Protein AF-A0AAD9N795-F1 (afdb_monomer_lite)

Organism: NCBI:txid53620

Foldseek 3Di:
DDDDDPPPPPQQDCPDPDPVSVVVVVVVVVVVVVVVVVCVVVPPPPPPPPPPVPPQALLRVLVVVLVVVLVVLLVVLVVVLVVLVVVVVVVVVVVVVVVVVVVVVLVVVVVVLVVVLVVLVVVLVVVVVVLVVDPDPVVNVVSVVVSVVSVVVNVVVVVVNVVVVVVVVVVVVVVVVVVVVVVVVSVVVSVVSVVVSVVVSVVSVVVSVVSSVVSVVVSVVVVVVVVVVVVVVVVVVVVVVVVVVVVVVVVVVVVVVVVVVVVVVVVVVVVVVVVVVVVVVVVVVVVVVVVVVVVVVVVVVVVVVVVVVVVVVVVVVVVVVVVVVVVVVVVVVVVPPPPD

Secondary structure (DSSP, 8-state):
----------PPPTT-SSHHHHHHHHHHHHHHHHHHHHHHHTT--------------HHHHHHHHHHHHHHHHHHHHHHHHHHHHHHHHHHHHHHHHHHHHHHHHHHHHHHHHHHHHHHHHHHHHHHHHHHTT--SHHHHHHHHHHHHHHHHHHHHHHHHHHHHHHHHHHHHHHHHHHHHHHHHHHHHHHHHHHHHHHHHHHHHHHHHHHHHHHHHHHHHHHHHHHHHHHHHHHHHHHHHHHHHHHHHHHHHHHHHHHHHHHHHHHHHHHHHHHHHHHHHHHHHHHHHHHHHHHHHHHHHHHHHHHHHHHHHHHHHHHHHHHHHHHHHHHHHHTTSSS--

InterPro domains:
  IPR039505 Dynein regulatory complex protein 1/2, N-terminal [PF14772] (86-187)
  IPR039750 Dynein regulatory complex protein [PTHR21625] (16-330)

Structure (mmCIF, N/CA/C/O backbone):
data_AF-A0AAD9N795-F1
#
_entry.id   AF-A0AAD9N795-F1
#
loop_
_atom_site.group_PDB
_atom_site.id
_atom_site.type_symbol
_atom_site.label_atom_id
_atom_site.label_alt_id
_atom_site.label_comp_id
_atom_site.label_asym_id
_atom_site.label_entity_id
_atom_site.label_seq_id
_atom_site.pdbx_PDB_ins_code
_atom_site.Cartn_x
_atom_site.Cartn_y
_atom_site.Cartn_z
_atom_site.occupancy
_atom_site.B_iso_or_equiv
_atom_site.auth_seq_id
_atom_site.auth_comp_id
_atom_site.auth_asym_id
_atom_site.auth_atom_id
_atom_site.pdbx_PDB_model_num
ATOM 1 N N . MET A 1 1 ? 44.986 -12.400 22.884 1.00 44.41 1 MET A N 1
ATOM 2 C CA . MET A 1 1 ? 45.608 -13.364 21.953 1.00 44.41 1 MET A CA 1
ATOM 3 C C . MET A 1 1 ? 44.651 -13.601 20.794 1.00 44.41 1 MET A C 1
ATOM 5 O O . MET A 1 1 ? 43.759 -14.421 20.928 1.00 44.41 1 MET A O 1
ATOM 9 N N . SER A 1 2 ? 44.751 -12.804 19.733 1.00 35.88 2 SER A N 1
ATOM 10 C CA . SER A 1 2 ? 44.903 -13.278 18.349 1.00 35.88 2 SER A CA 1
ATOM 11 C C . SER A 1 2 ? 44.918 -12.041 17.455 1.00 35.88 2 SER A C 1
ATOM 13 O O . SER A 1 2 ? 43.891 -11.424 17.195 1.00 35.88 2 SER A O 1
ATOM 15 N N . SER A 1 3 ? 46.134 -11.635 17.113 1.00 40.12 3 SER A N 1
ATOM 16 C CA . SER A 1 3 ? 46.463 -10.668 16.076 1.00 40.12 3 SER A CA 1
ATOM 17 C C . SER A 1 3 ? 46.750 -11.485 14.823 1.00 40.12 3 SER A C 1
ATOM 19 O O . SER A 1 3 ? 47.738 -12.215 14.792 1.00 40.12 3 SER A O 1
ATOM 21 N N . SER A 1 4 ? 45.883 -11.377 13.829 1.00 38.41 4 SER A N 1
ATOM 22 C CA . SER A 1 4 ? 46.069 -11.855 12.456 1.00 38.41 4 SER A CA 1
ATOM 23 C C . SER A 1 4 ? 45.108 -11.005 11.625 1.00 38.41 4 SER A C 1
ATOM 25 O O . SER A 1 4 ? 43.906 -11.106 11.833 1.00 38.41 4 SER A O 1
ATOM 27 N N . GLY A 1 5 ? 45.529 -10.039 10.820 1.00 43.81 5 GLY A N 1
ATOM 28 C CA . GLY A 1 5 ? 46.621 -10.096 9.862 1.00 43.81 5 GLY A CA 1
ATOM 29 C C . GLY A 1 5 ? 45.975 -9.838 8.505 1.00 43.81 5 GLY A C 1
ATOM 30 O O . GLY A 1 5 ? 45.706 -10.781 7.776 1.00 43.81 5 GLY A O 1
ATOM 31 N N . GLU A 1 6 ? 45.645 -8.579 8.229 1.00 36.84 6 GLU A N 1
ATOM 32 C CA . GLU A 1 6 ? 45.333 -8.103 6.881 1.00 36.84 6 GLU A CA 1
ATOM 33 C C . GLU A 1 6 ? 46.448 -7.119 6.534 1.00 36.84 6 GLU A C 1
ATOM 35 O O . GLU A 1 6 ? 46.344 -5.913 6.743 1.00 36.84 6 GLU A O 1
ATOM 40 N N . GLU A 1 7 ? 47.585 -7.672 6.112 1.00 39.59 7 GLU A N 1
ATOM 41 C CA . GLU A 1 7 ? 48.522 -6.915 5.294 1.00 39.59 7 GLU A CA 1
ATOM 42 C C . GLU A 1 7 ? 47.782 -6.637 3.985 1.00 39.59 7 GLU A C 1
ATOM 44 O O . GLU A 1 7 ? 47.587 -7.534 3.164 1.00 39.59 7 GLU A O 1
ATOM 49 N N . GLU A 1 8 ? 47.281 -5.410 3.830 1.00 40.62 8 GLU A N 1
ATOM 50 C CA . GLU A 1 8 ? 46.916 -4.883 2.520 1.00 40.62 8 GLU A CA 1
ATOM 51 C C . GLU A 1 8 ? 48.115 -5.126 1.598 1.00 40.62 8 GLU A C 1
ATOM 53 O O . GLU A 1 8 ? 49.199 -4.601 1.856 1.00 40.62 8 GLU A O 1
ATOM 58 N N . GLU A 1 9 ? 47.942 -5.959 0.566 1.00 43.44 9 GLU A N 1
ATOM 59 C CA . GLU A 1 9 ? 48.947 -6.190 -0.472 1.00 43.44 9 GLU A CA 1
ATOM 60 C C . GLU A 1 9 ? 49.362 -4.835 -1.059 1.00 43.44 9 GLU A C 1
ATOM 62 O O . GLU A 1 9 ? 48.698 -4.262 -1.931 1.00 43.44 9 GLU A O 1
ATOM 67 N N . ALA A 1 10 ? 50.468 -4.296 -0.548 1.00 55.44 10 ALA A N 1
ATOM 68 C CA . ALA A 1 10 ? 51.110 -3.120 -1.088 1.00 55.44 10 ALA A CA 1
ATOM 69 C C . ALA A 1 10 ? 51.561 -3.481 -2.504 1.00 55.44 10 ALA A C 1
ATOM 71 O O . ALA A 1 10 ? 52.465 -4.290 -2.703 1.00 55.44 10 ALA A O 1
ATOM 72 N N . GLY A 1 11 ? 50.863 -2.937 -3.502 1.00 61.91 11 GLY A N 1
ATOM 73 C CA . GLY A 1 11 ? 51.177 -3.186 -4.903 1.00 61.91 11 GLY A CA 1
ATOM 74 C C . GLY A 1 11 ? 52.639 -2.844 -5.235 1.00 61.91 11 GLY A C 1
ATOM 75 O O . GLY A 1 11 ? 53.265 -2.055 -4.529 1.00 61.91 11 GLY A O 1
ATOM 76 N N . PRO A 1 12 ? 53.181 -3.397 -6.334 1.00 65.19 12 PRO A N 1
ATOM 77 C CA . PRO A 1 12 ? 54.605 -3.320 -6.649 1.00 65.19 12 PRO A CA 1
ATOM 78 C C . PRO A 1 12 ? 55.108 -1.872 -6.688 1.00 65.19 12 PRO A C 1
ATOM 80 O O . PRO A 1 12 ? 54.555 -1.028 -7.407 1.00 65.19 12 PRO A O 1
ATOM 83 N N . ASP A 1 13 ? 56.168 -1.609 -5.922 1.00 67.19 13 ASP A N 1
ATOM 84 C CA . ASP A 1 13 ? 56.748 -0.282 -5.720 1.00 67.19 13 ASP A CA 1
ATOM 85 C C . ASP A 1 13 ? 57.920 -0.021 -6.685 1.00 67.19 13 ASP A C 1
ATOM 87 O O . ASP A 1 13 ? 58.748 -0.885 -6.981 1.00 67.19 13 ASP A O 1
ATOM 91 N N . VAL A 1 14 ? 57.996 1.205 -7.201 1.00 65.69 14 VAL A N 1
ATOM 92 C CA . VAL A 1 14 ? 59.072 1.664 -8.090 1.00 65.69 14 VAL A CA 1
ATOM 93 C C . VAL A 1 14 ? 60.409 1.829 -7.372 1.00 65.69 14 VAL A C 1
ATOM 95 O O . VAL A 1 14 ? 61.443 1.773 -8.047 1.00 65.69 14 VAL A O 1
ATOM 98 N N . ASP A 1 15 ? 60.379 1.976 -6.047 1.00 71.19 15 ASP A N 1
ATOM 99 C CA . ASP A 1 15 ? 61.556 2.143 -5.192 1.00 71.19 15 ASP A CA 1
ATOM 100 C C . ASP A 1 15 ? 61.930 0.854 -4.430 1.00 71.19 15 ASP A C 1
ATOM 102 O O . ASP A 1 15 ? 62.819 0.866 -3.579 1.00 71.19 15 ASP A O 1
ATOM 106 N N . SER A 1 16 ? 61.313 -0.286 -4.782 1.00 75.69 16 SER A N 1
ATOM 107 C CA . SER A 1 16 ? 61.670 -1.596 -4.225 1.00 75.69 16 SER A CA 1
ATOM 108 C C . SER A 1 16 ? 63.119 -1.985 -4.553 1.00 75.69 16 SER A C 1
ATOM 110 O O . SER A 1 16 ? 63.668 -1.670 -5.619 1.00 75.69 16 SER A O 1
ATOM 112 N N . ASN A 1 17 ? 63.759 -2.707 -3.631 1.00 73.00 17 ASN A N 1
ATOM 113 C CA . ASN A 1 17 ? 65.104 -3.248 -3.827 1.00 73.00 17 ASN A CA 1
ATOM 114 C C . ASN A 1 17 ? 65.119 -4.425 -4.818 1.00 73.00 17 ASN A C 1
ATOM 116 O O . ASN A 1 17 ? 66.177 -4.709 -5.387 1.00 73.00 17 ASN A O 1
ATOM 120 N N . ASP A 1 18 ? 63.965 -5.051 -5.073 1.00 77.69 18 ASP A N 1
ATOM 121 C CA . ASP A 1 18 ? 63.807 -6.147 -6.027 1.00 77.69 18 ASP A CA 1
ATOM 122 C C . ASP A 1 18 ? 63.678 -5.632 -7.482 1.00 77.69 18 ASP A C 1
ATOM 124 O O . ASP A 1 18 ? 62.784 -4.836 -7.804 1.00 77.69 18 ASP A O 1
ATOM 128 N N . PRO A 1 19 ? 64.567 -6.051 -8.406 1.00 74.00 19 PRO A N 1
ATOM 129 C CA . PRO A 1 19 ? 64.453 -5.730 -9.823 1.00 74.00 19 PRO A CA 1
ATOM 130 C C . PRO A 1 19 ? 63.113 -6.119 -10.466 1.00 74.00 19 PRO A C 1
ATOM 132 O O . PRO A 1 19 ? 62.663 -5.388 -11.354 1.00 74.00 19 PRO A O 1
ATOM 135 N N . GLU A 1 20 ? 62.483 -7.224 -10.056 1.00 78.19 20 GLU A N 1
ATOM 136 C CA . GLU A 1 20 ? 61.239 -7.705 -10.674 1.00 78.19 20 GLU A CA 1
ATOM 137 C C . GLU A 1 20 ? 60.030 -6.850 -10.279 1.00 78.19 20 GLU A C 1
ATOM 139 O O . GLU A 1 20 ? 59.274 -6.417 -11.159 1.00 78.19 20 GLU A O 1
ATOM 144 N N . GLU A 1 21 ? 59.907 -6.486 -9.000 1.00 79.19 21 GLU A N 1
ATOM 145 C CA . GLU A 1 21 ? 58.877 -5.557 -8.519 1.00 79.19 21 GLU A CA 1
ATOM 146 C C . GLU A 1 21 ? 58.982 -4.184 -9.187 1.00 79.19 21 GLU A C 1
ATOM 148 O O . GLU A 1 21 ? 57.977 -3.641 -9.653 1.00 79.19 21 GLU A O 1
ATOM 153 N N . ARG A 1 22 ? 60.198 -3.652 -9.371 1.00 79.69 22 ARG A N 1
ATOM 154 C CA . ARG A 1 22 ? 60.383 -2.378 -10.087 1.00 79.69 22 ARG A CA 1
ATOM 155 C C . ARG A 1 22 ? 59.955 -2.456 -11.551 1.00 79.69 22 ARG A C 1
ATOM 157 O O . ARG A 1 22 ? 59.424 -1.483 -12.098 1.00 79.69 22 ARG A O 1
ATOM 164 N N . ILE A 1 23 ? 60.200 -3.584 -12.222 1.00 80.69 23 ILE A N 1
ATOM 165 C CA . ILE A 1 23 ? 59.759 -3.800 -13.609 1.00 80.69 23 ILE A CA 1
ATOM 166 C C . ILE A 1 23 ? 58.230 -3.900 -13.661 1.00 80.69 23 ILE A C 1
ATOM 168 O O . ILE A 1 23 ? 57.615 -3.279 -14.536 1.00 80.69 23 ILE A O 1
ATOM 172 N N . ALA A 1 24 ? 57.610 -4.615 -12.722 1.00 81.81 24 ALA A N 1
ATOM 173 C CA . ALA A 1 24 ? 56.158 -4.727 -12.608 1.00 81.81 24 ALA A CA 1
ATOM 174 C C . ALA A 1 24 ? 55.498 -3.363 -12.335 1.00 81.81 24 ALA A C 1
ATOM 176 O O . ALA A 1 24 ? 54.578 -2.967 -13.058 1.00 81.81 24 ALA A O 1
ATOM 177 N N . ALA A 1 25 ? 56.037 -2.584 -11.394 1.00 82.56 25 ALA A N 1
ATOM 178 C CA . ALA A 1 25 ? 55.582 -1.235 -11.061 1.00 82.56 25 ALA A CA 1
ATOM 179 C C . ALA A 1 25 ? 55.665 -0.284 -12.269 1.00 82.56 25 ALA A C 1
ATOM 181 O O . ALA A 1 25 ? 54.724 0.458 -12.577 1.00 82.56 25 ALA A O 1
ATOM 182 N N . ARG A 1 26 ? 56.771 -0.343 -13.028 1.00 81.25 26 ARG A N 1
ATOM 183 C CA . ARG A 1 26 ? 56.948 0.445 -14.261 1.00 81.25 26 ARG A CA 1
ATOM 184 C C . ARG A 1 26 ? 55.974 0.027 -15.362 1.00 81.25 26 ARG A C 1
ATOM 186 O O . ARG A 1 26 ? 55.402 0.909 -16.004 1.00 81.25 26 ARG A O 1
ATOM 193 N N . ARG A 1 27 ? 55.746 -1.276 -15.569 1.00 83.75 27 ARG A N 1
ATOM 194 C CA . ARG A 1 27 ? 54.757 -1.784 -16.541 1.00 83.75 27 ARG A CA 1
ATOM 195 C C . ARG A 1 27 ? 53.348 -1.303 -16.200 1.00 83.75 27 ARG A C 1
ATOM 197 O O . ARG A 1 27 ? 52.686 -0.742 -17.068 1.00 83.75 27 ARG A O 1
ATOM 204 N N . LEU A 1 28 ? 52.942 -1.403 -14.935 1.00 83.44 28 LEU A N 1
ATOM 205 C CA . LEU A 1 28 ? 51.653 -0.904 -14.443 1.00 83.44 28 LEU A CA 1
ATOM 206 C C . LEU A 1 28 ? 51.500 0.612 -14.619 1.00 83.44 28 LEU A C 1
ATOM 208 O O . LEU A 1 28 ? 50.424 1.091 -14.978 1.00 83.44 28 LEU A O 1
ATOM 212 N N . ARG A 1 29 ? 52.571 1.386 -14.407 1.00 82.06 29 ARG A N 1
ATOM 213 C CA . ARG A 1 29 ? 52.562 2.842 -14.617 1.00 82.06 29 ARG A CA 1
ATOM 214 C C . ARG A 1 29 ? 52.432 3.213 -16.097 1.00 82.06 29 ARG A C 1
ATOM 216 O O . ARG A 1 29 ? 51.690 4.139 -16.425 1.00 82.06 29 ARG A O 1
ATOM 223 N N . ILE A 1 30 ? 53.127 2.499 -16.986 1.00 82.25 30 ILE A N 1
ATOM 224 C CA . ILE A 1 30 ? 53.031 2.685 -18.444 1.00 82.25 30 ILE A CA 1
ATOM 225 C C . ILE A 1 30 ? 51.635 2.302 -18.937 1.00 82.25 30 ILE A C 1
ATOM 227 O O . ILE A 1 30 ? 51.036 3.057 -19.701 1.00 82.25 30 ILE A O 1
ATOM 231 N N . GLN A 1 31 ? 51.091 1.186 -18.454 1.00 83.19 31 GLN A N 1
ATOM 232 C CA . GLN A 1 31 ? 49.748 0.728 -18.790 1.00 83.19 31 GLN A CA 1
ATOM 233 C C . GLN A 1 31 ? 48.681 1.735 -18.340 1.00 83.19 31 GLN A C 1
ATOM 235 O O . GLN A 1 31 ? 47.867 2.151 -19.159 1.00 83.19 31 GLN A O 1
ATOM 240 N N . ARG A 1 32 ? 48.761 2.249 -17.102 1.00 80.19 32 ARG A N 1
ATOM 241 C CA . ARG A 1 32 ? 47.887 3.338 -16.627 1.00 80.19 32 ARG A CA 1
ATOM 242 C C . ARG A 1 32 ? 47.995 4.596 -17.488 1.00 80.19 32 ARG A C 1
ATOM 244 O O . ARG A 1 32 ? 46.984 5.233 -17.767 1.00 80.19 32 ARG A O 1
ATOM 251 N N . ARG A 1 33 ? 49.201 4.961 -17.937 1.00 81.50 33 ARG A N 1
ATOM 252 C CA . ARG A 1 33 ? 49.398 6.096 -18.857 1.00 81.50 33 ARG A CA 1
ATOM 253 C C . ARG A 1 33 ? 48.730 5.860 -20.211 1.00 81.50 33 ARG A C 1
ATOM 255 O O . ARG A 1 33 ? 48.065 6.765 -20.704 1.00 81.50 33 ARG A O 1
ATOM 262 N N . PHE A 1 34 ? 48.877 4.666 -20.782 1.00 77.50 34 PHE A N 1
ATOM 263 C CA . PHE A 1 34 ? 48.219 4.288 -22.034 1.00 77.50 34 PHE A CA 1
ATOM 264 C C . PHE A 1 34 ? 46.694 4.275 -21.899 1.00 77.50 34 PHE A C 1
ATOM 266 O O . PHE A 1 34 ? 45.999 4.773 -22.779 1.00 77.50 34 PHE A O 1
ATOM 273 N N . GLU A 1 35 ? 46.164 3.763 -20.790 1.00 76.75 35 GLU A N 1
ATOM 274 C CA . GLU A 1 35 ? 44.727 3.752 -20.509 1.00 76.75 35 GLU A CA 1
ATOM 275 C C . GLU A 1 35 ? 44.165 5.165 -20.325 1.00 76.75 35 GLU A C 1
ATOM 277 O O . GLU A 1 35 ? 43.120 5.479 -20.891 1.00 76.75 35 GLU A O 1
ATOM 282 N N . LEU A 1 36 ? 44.869 6.047 -19.607 1.00 73.88 36 LEU A N 1
ATOM 283 C CA . LEU A 1 36 ? 44.492 7.458 -19.465 1.00 73.88 36 LEU A CA 1
ATOM 284 C C . LEU A 1 36 ? 44.541 8.201 -20.805 1.00 73.88 36 LEU A C 1
ATOM 286 O O . LEU A 1 36 ? 43.646 8.986 -21.104 1.00 73.88 36 LEU A O 1
ATOM 290 N N . GLN A 1 37 ? 45.547 7.926 -21.638 1.00 76.62 37 GLN A N 1
ATOM 291 C CA . GLN A 1 37 ? 45.669 8.526 -22.967 1.00 76.62 37 GLN A CA 1
ATOM 292 C C . GLN A 1 37 ? 44.579 8.020 -23.924 1.00 76.62 37 GLN A C 1
ATOM 294 O O . GLN A 1 37 ? 44.010 8.809 -24.676 1.00 76.62 37 GLN A O 1
ATOM 299 N N . LYS A 1 38 ? 44.232 6.728 -23.852 1.00 75.56 38 LYS A N 1
ATOM 300 C CA . LYS A 1 38 ? 43.121 6.129 -24.602 1.00 75.56 38 LYS A CA 1
ATOM 301 C C . LYS A 1 38 ? 41.771 6.706 -24.164 1.00 75.56 38 LYS A C 1
ATOM 303 O O . LYS A 1 38 ? 40.962 7.043 -25.022 1.00 75.56 38 LYS A O 1
ATOM 308 N N . LYS A 1 39 ? 41.545 6.887 -22.857 1.00 66.88 39 LYS A N 1
ATOM 309 C CA . LYS A 1 39 ? 40.339 7.541 -22.313 1.00 66.88 39 LYS A CA 1
ATOM 310 C C . LYS A 1 39 ? 40.233 9.009 -22.739 1.00 66.88 39 LYS A C 1
ATOM 312 O O . LYS A 1 39 ? 39.168 9.441 -23.164 1.00 66.88 39 LYS A O 1
ATOM 317 N N . ALA A 1 40 ? 41.348 9.745 -22.732 1.00 67.12 40 ALA A N 1
ATOM 318 C CA . ALA A 1 40 ? 41.394 11.133 -23.196 1.00 67.12 40 ALA A CA 1
ATOM 319 C C . ALA A 1 40 ? 41.118 11.273 -24.707 1.00 67.12 40 ALA A C 1
ATOM 321 O O . ALA A 1 40 ? 40.428 12.201 -25.117 1.00 67.12 40 ALA A O 1
ATOM 322 N N . GLN A 1 41 ? 41.608 10.344 -25.539 1.00 67.00 41 GLN A N 1
ATOM 323 C CA . GLN A 1 41 ? 41.324 10.323 -26.983 1.00 67.00 41 GLN A CA 1
ATOM 324 C C . GLN A 1 41 ? 39.879 9.921 -27.314 1.00 67.00 41 GLN A C 1
ATOM 326 O O . GLN A 1 41 ? 39.350 10.350 -28.335 1.00 67.00 41 GLN A O 1
ATOM 331 N N . MET A 1 42 ? 39.236 9.124 -26.456 1.00 61.91 42 MET A N 1
ATOM 332 C CA . MET A 1 42 ? 37.839 8.698 -26.613 1.00 61.91 42 MET A CA 1
ATOM 333 C C . MET A 1 42 ? 36.822 9.728 -26.094 1.00 61.91 42 MET A C 1
ATOM 335 O O . MET A 1 42 ? 35.623 9.490 -26.198 1.00 61.91 42 MET A O 1
ATOM 339 N N . GLY A 1 43 ? 37.271 10.868 -25.550 1.00 49.31 43 GLY A N 1
ATOM 340 C CA . GLY A 1 43 ? 36.381 11.919 -25.050 1.00 49.31 43 GLY A CA 1
ATOM 341 C C . GLY A 1 43 ? 35.511 11.493 -23.861 1.00 49.31 43 GLY A C 1
ATOM 342 O O . GLY A 1 43 ? 34.523 12.162 -23.564 1.00 49.31 43 GLY A O 1
ATOM 343 N N . GLU A 1 44 ? 35.858 10.400 -23.175 1.00 48.38 44 GLU A N 1
ATOM 344 C CA . GLU A 1 44 ? 35.191 10.003 -21.937 1.00 48.38 44 GLU A CA 1
ATOM 345 C C . GLU A 1 44 ? 35.653 10.948 -20.824 1.00 48.38 44 GLU A C 1
ATOM 347 O O . GLU A 1 44 ? 36.756 10.823 -20.286 1.00 48.38 44 GLU A O 1
ATOM 352 N N . GLN A 1 45 ? 34.815 11.941 -20.514 1.00 41.78 45 GLN A N 1
ATOM 353 C CA . GLN A 1 45 ? 34.967 12.746 -19.308 1.00 41.78 45 GLN A CA 1
ATOM 354 C C . GLN A 1 45 ? 35.028 11.805 -18.101 1.00 41.78 45 GLN A C 1
ATOM 356 O O . GLN A 1 45 ? 34.216 10.890 -17.965 1.00 41.78 45 GLN A O 1
ATOM 361 N N . MET A 1 46 ? 36.016 12.026 -17.234 1.00 44.50 46 MET A N 1
ATOM 362 C CA . MET A 1 46 ? 36.022 11.444 -15.899 1.00 44.50 46 MET A CA 1
ATOM 363 C C . MET A 1 46 ? 34.792 11.999 -15.184 1.00 44.50 46 MET A C 1
ATOM 365 O O . MET A 1 46 ? 34.809 13.145 -14.740 1.00 44.50 46 MET A O 1
ATOM 369 N N . ASP A 1 47 ? 33.733 11.198 -15.089 1.00 41.31 47 ASP A N 1
ATOM 370 C CA . ASP A 1 47 ? 32.754 11.364 -14.026 1.00 41.31 47 ASP A CA 1
ATOM 371 C C . ASP A 1 47 ? 33.529 11.181 -12.718 1.00 41.31 47 ASP A C 1
ATOM 373 O O . ASP A 1 47 ? 33.754 10.070 -12.227 1.00 41.31 47 ASP A O 1
ATOM 377 N N . GLU A 1 48 ? 34.018 12.298 -12.175 1.00 42.03 48 GLU A N 1
ATOM 378 C CA . GLU A 1 48 ? 34.276 12.410 -10.752 1.00 42.03 48 GLU A CA 1
ATOM 379 C C . GLU A 1 48 ? 33.051 11.826 -10.064 1.00 42.03 48 GLU A C 1
ATOM 381 O O . GLU A 1 48 ? 31.925 12.234 -10.358 1.00 42.03 48 GLU A O 1
ATOM 386 N N . LYS A 1 49 ? 33.279 10.831 -9.203 1.00 40.81 49 LYS A N 1
ATOM 387 C CA . LYS A 1 49 ? 32.273 10.244 -8.325 1.00 40.81 49 LYS A CA 1
ATOM 388 C C . LYS A 1 49 ? 31.600 11.366 -7.532 1.00 40.81 49 LYS A C 1
ATOM 390 O O . LYS A 1 49 ? 31.941 11.620 -6.382 1.00 40.81 49 LYS A O 1
ATOM 395 N N . LYS A 1 50 ? 30.605 12.023 -8.122 1.00 39.41 50 LYS A N 1
ATOM 396 C CA . LYS A 1 50 ? 29.489 12.546 -7.366 1.00 39.41 50 LYS A CA 1
ATOM 397 C C . LYS A 1 50 ? 28.938 11.309 -6.692 1.00 39.41 50 LYS A C 1
ATOM 399 O O . LYS A 1 50 ? 28.528 10.368 -7.371 1.00 39.41 50 LYS A O 1
ATOM 404 N N . GLU A 1 51 ? 28.968 11.297 -5.368 1.00 36.91 51 GLU A N 1
ATOM 405 C CA . GLU A 1 51 ? 27.971 10.583 -4.587 1.00 36.91 51 GLU A CA 1
ATOM 406 C C . GLU A 1 51 ? 26.606 11.100 -5.059 1.00 36.91 51 GLU A C 1
ATOM 408 O O . GLU A 1 51 ? 25.979 11.973 -4.459 1.00 36.91 51 GLU A O 1
ATOM 413 N N . ALA A 1 52 ? 26.159 10.614 -6.215 1.00 38.62 52 ALA A N 1
ATOM 414 C CA . ALA A 1 52 ? 24.764 10.567 -6.531 1.00 38.62 52 ALA A CA 1
ATOM 415 C C . ALA A 1 52 ? 24.210 9.737 -5.385 1.00 38.62 52 ALA A C 1
ATOM 417 O O . ALA A 1 52 ? 24.439 8.530 -5.333 1.00 38.62 52 ALA A O 1
ATOM 418 N N . LYS A 1 53 ? 23.560 10.398 -4.417 1.00 40.62 53 LYS A N 1
ATOM 419 C CA . LYS A 1 53 ? 22.506 9.756 -3.636 1.00 40.62 53 LYS A CA 1
ATOM 420 C C . LYS A 1 53 ? 21.758 8.927 -4.659 1.00 40.62 53 LYS A C 1
ATOM 422 O O . LYS A 1 53 ? 21.161 9.542 -5.540 1.00 40.62 53 LYS A O 1
ATOM 427 N N . GLU A 1 54 ? 21.934 7.604 -4.639 1.00 47.25 54 GLU A N 1
ATOM 428 C CA . GLU A 1 54 ? 21.325 6.722 -5.627 1.00 47.25 54 GLU A CA 1
ATOM 429 C C . GLU A 1 54 ? 19.858 7.122 -5.656 1.00 47.25 54 GLU A C 1
ATOM 431 O O . GLU A 1 54 ? 19.147 6.942 -4.663 1.00 47.25 54 GLU A O 1
ATOM 436 N N . GLU A 1 55 ? 19.432 7.803 -6.722 1.00 58.44 55 GLU A N 1
ATOM 437 C CA . GLU A 1 55 ? 18.044 8.189 -6.839 1.00 58.44 55 GLU A CA 1
ATOM 438 C C . GLU A 1 55 ? 17.303 6.870 -6.881 1.00 58.44 55 GLU A C 1
ATOM 440 O O . GLU A 1 55 ? 17.426 6.113 -7.845 1.00 58.44 55 GLU A O 1
ATOM 445 N N . LEU A 1 56 ? 16.614 6.564 -5.777 1.00 66.75 56 LEU A N 1
ATOM 446 C CA . LEU A 1 56 ? 15.863 5.331 -5.637 1.00 66.75 56 LEU A CA 1
ATOM 447 C C . LEU A 1 56 ? 15.054 5.141 -6.916 1.00 66.75 56 LEU A C 1
ATOM 449 O O . LEU A 1 56 ? 14.366 6.066 -7.370 1.00 66.75 56 LEU A O 1
ATOM 453 N N . THR A 1 57 ? 15.185 3.955 -7.505 1.00 85.19 57 THR A N 1
ATOM 454 C CA . THR A 1 57 ? 14.463 3.600 -8.720 1.00 85.19 57 THR A CA 1
ATOM 455 C C . THR A 1 57 ? 12.967 3.825 -8.519 1.00 85.19 57 THR A C 1
ATOM 457 O O . THR A 1 57 ? 12.467 3.801 -7.389 1.00 85.19 57 THR A O 1
ATOM 460 N N . LYS A 1 58 ? 12.229 4.067 -9.609 1.00 88.75 58 LYS A N 1
ATOM 461 C CA . LYS A 1 58 ? 10.780 4.331 -9.538 1.00 88.75 58 LYS A CA 1
ATOM 462 C C . LYS A 1 58 ? 10.060 3.230 -8.751 1.00 88.75 58 LYS A C 1
ATOM 464 O O . LYS A 1 58 ? 9.250 3.536 -7.882 1.00 88.75 58 LYS A O 1
ATOM 469 N N . SER A 1 59 ? 10.436 1.973 -8.990 1.00 90.81 59 SER A N 1
ATOM 470 C CA . SER A 1 59 ? 9.963 0.813 -8.230 1.00 90.81 59 SER A CA 1
ATOM 471 C C . SER A 1 59 ? 10.299 0.875 -6.736 1.00 90.81 59 SER A C 1
ATOM 473 O O . SER A 1 59 ? 9.416 0.672 -5.906 1.00 90.81 59 SER A O 1
ATOM 475 N N . ARG A 1 60 ? 11.544 1.202 -6.360 1.00 92.56 60 ARG A N 1
ATOM 476 C CA . ARG A 1 60 ? 11.953 1.309 -4.948 1.00 92.56 60 ARG A CA 1
ATOM 477 C C . ARG A 1 60 ? 11.233 2.435 -4.209 1.00 92.56 60 ARG A C 1
ATOM 479 O O . ARG A 1 60 ? 10.845 2.237 -3.062 1.00 92.56 60 ARG A O 1
ATOM 486 N N . LYS A 1 61 ? 11.033 3.591 -4.853 1.00 93.75 61 LYS A N 1
ATOM 487 C CA . LYS A 1 61 ? 10.238 4.692 -4.281 1.00 93.75 61 LYS A CA 1
ATOM 488 C C . LYS A 1 61 ? 8.797 4.250 -4.041 1.00 93.75 61 LYS A C 1
ATOM 490 O O . LYS A 1 61 ? 8.301 4.404 -2.931 1.00 93.75 61 LYS A O 1
ATOM 495 N N . GLN A 1 62 ? 8.179 3.611 -5.038 1.00 95.81 62 GLN A N 1
ATOM 496 C CA . GLN A 1 62 ? 6.820 3.088 -4.914 1.00 95.81 62 GLN A CA 1
ATOM 497 C C . GLN A 1 62 ? 6.699 2.068 -3.772 1.00 95.81 62 GLN A C 1
ATOM 499 O O . GLN A 1 62 ? 5.758 2.144 -2.994 1.00 95.81 62 GLN A O 1
ATOM 504 N N . MET A 1 63 ? 7.664 1.155 -3.614 1.00 95.06 63 MET A N 1
ATOM 505 C CA . MET A 1 63 ? 7.666 0.196 -2.503 1.00 95.06 63 MET A CA 1
ATOM 506 C C . MET A 1 63 ? 7.699 0.871 -1.126 1.00 95.06 63 MET A C 1
ATOM 508 O O . MET A 1 63 ? 6.994 0.431 -0.215 1.00 95.06 63 MET A O 1
ATOM 512 N N . GLU A 1 64 ? 8.513 1.915 -0.959 1.00 95.25 64 GLU A N 1
ATOM 513 C CA . GLU A 1 64 ? 8.614 2.625 0.318 1.00 95.25 64 GLU A CA 1
ATOM 514 C C . GLU A 1 64 ? 7.344 3.438 0.608 1.00 95.25 64 GLU A C 1
ATOM 516 O O . GLU A 1 64 ? 6.810 3.374 1.717 1.00 95.25 64 GLU A O 1
ATOM 521 N N . ASP A 1 65 ? 6.787 4.110 -0.402 1.00 95.50 65 ASP A N 1
ATOM 522 C CA . ASP A 1 65 ? 5.516 4.830 -0.284 1.00 95.50 65 ASP A CA 1
ATOM 523 C C . ASP A 1 65 ? 4.365 3.880 0.082 1.00 95.50 65 ASP A C 1
ATOM 525 O O . ASP A 1 65 ? 3.599 4.153 1.014 1.00 95.50 65 ASP A O 1
ATOM 529 N N . SER A 1 66 ? 4.278 2.725 -0.586 1.00 96.50 66 SER A N 1
ATOM 530 C CA . SER A 1 66 ? 3.322 1.661 -0.271 1.00 96.50 66 SER A CA 1
ATOM 531 C C . SER A 1 66 ? 3.484 1.158 1.164 1.00 96.50 66 SER A C 1
ATOM 533 O O . SER A 1 66 ? 2.501 0.990 1.892 1.00 96.50 66 SER A O 1
ATOM 535 N N . ARG A 1 67 ? 4.726 0.960 1.623 1.00 96.25 67 ARG A N 1
ATOM 536 C CA . ARG A 1 67 ? 5.016 0.537 2.999 1.00 96.25 67 ARG A CA 1
ATOM 537 C C . ARG A 1 67 ? 4.533 1.567 4.019 1.00 96.25 67 ARG A C 1
ATOM 539 O O . ARG A 1 67 ? 3.891 1.186 5.001 1.00 96.25 67 ARG A O 1
ATOM 546 N N . LEU A 1 68 ? 4.815 2.850 3.795 1.00 96.56 68 LEU A N 1
ATOM 547 C CA . LEU A 1 68 ? 4.400 3.937 4.684 1.00 96.56 68 LEU A CA 1
ATOM 548 C C . LEU A 1 68 ? 2.875 4.065 4.746 1.00 96.56 68 LEU A C 1
ATOM 550 O O . LEU A 1 68 ? 2.314 4.174 5.839 1.00 96.56 68 LEU A O 1
ATOM 554 N N . ARG A 1 69 ? 2.188 3.982 3.600 1.00 95.94 69 ARG A N 1
ATOM 555 C CA . ARG A 1 69 ? 0.718 4.010 3.537 1.00 95.94 69 ARG A CA 1
ATOM 556 C C . ARG A 1 69 ? 0.090 2.851 4.299 1.00 95.94 69 ARG A C 1
ATOM 558 O O . ARG A 1 69 ? -0.801 3.074 5.116 1.00 95.94 69 ARG A O 1
ATOM 565 N N . LEU A 1 70 ? 0.584 1.630 4.092 1.00 97.06 70 LEU A N 1
ATOM 566 C CA . LEU A 1 70 ? 0.092 0.450 4.805 1.00 97.06 70 LEU A CA 1
ATOM 567 C C . LEU A 1 70 ? 0.366 0.527 6.308 1.00 97.06 70 LEU A C 1
ATOM 569 O O . LEU A 1 70 ? -0.469 0.098 7.104 1.00 97.06 70 LEU A O 1
ATOM 573 N N . MET A 1 71 ? 1.514 1.075 6.712 1.00 96.88 71 MET A N 1
ATOM 574 C CA . MET A 1 71 ? 1.833 1.268 8.125 1.00 96.88 71 MET A CA 1
ATOM 575 C C . MET A 1 71 ? 0.903 2.290 8.776 1.00 96.88 71 MET A C 1
ATOM 577 O O . MET A 1 71 ? 0.379 2.015 9.854 1.00 96.88 71 MET A O 1
ATOM 581 N N . LYS A 1 72 ? 0.642 3.416 8.103 1.00 96.44 72 LYS A N 1
ATOM 582 C CA . LYS A 1 72 ? -0.325 4.413 8.566 1.00 96.44 72 LYS A CA 1
ATOM 583 C C . LYS A 1 72 ? -1.723 3.807 8.702 1.00 96.44 72 LYS A C 1
ATOM 585 O O . LYS A 1 72 ? -2.303 3.877 9.775 1.00 96.44 72 LYS A O 1
ATOM 590 N N . LEU A 1 73 ? -2.214 3.121 7.669 1.00 96.25 73 LEU A N 1
ATOM 591 C CA . LEU A 1 73 ? -3.530 2.474 7.699 1.00 96.25 73 LEU A CA 1
ATOM 592 C C . LEU A 1 73 ? -3.647 1.443 8.833 1.00 96.25 73 LEU A C 1
ATOM 594 O O . LEU A 1 73 ? -4.691 1.320 9.471 1.00 96.25 73 LEU A O 1
ATOM 598 N N . LYS A 1 74 ? -2.570 0.696 9.102 1.00 95.44 74 LYS A N 1
ATOM 599 C CA . LYS A 1 74 ? -2.522 -0.261 10.211 1.00 95.44 74 LYS A CA 1
ATOM 600 C C . LYS A 1 74 ? -2.647 0.444 11.565 1.00 95.44 74 LYS A C 1
ATOM 602 O O . LYS A 1 74 ? -3.389 -0.047 12.410 1.00 95.44 74 LYS A O 1
ATOM 607 N N . LEU A 1 75 ? -1.919 1.545 11.766 1.00 95.81 75 LEU A N 1
ATOM 608 C CA . LEU A 1 75 ? -1.960 2.342 12.996 1.00 95.81 75 LEU A CA 1
ATOM 609 C C . LEU A 1 75 ? -3.341 2.971 13.201 1.00 95.81 75 LEU A C 1
ATOM 611 O O . LEU A 1 75 ? -3.965 2.706 14.222 1.00 95.81 75 LEU A O 1
ATOM 615 N N . ASP A 1 76 ? -3.858 3.671 12.189 1.00 94.38 76 ASP A N 1
ATOM 616 C CA . ASP A 1 76 ? -5.180 4.305 12.235 1.00 94.38 76 ASP A CA 1
ATOM 617 C C . ASP A 1 76 ? -6.275 3.266 12.551 1.00 94.38 76 ASP A C 1
ATOM 619 O O . ASP A 1 76 ? -7.170 3.497 13.364 1.00 94.38 76 ASP A O 1
ATOM 623 N N . GLY A 1 77 ? -6.182 2.071 11.958 1.00 93.44 77 GLY A N 1
ATOM 624 C CA . GLY A 1 77 ? -7.101 0.975 12.253 1.00 93.44 77 GLY A CA 1
ATOM 625 C C . GLY A 1 77 ? -6.982 0.442 13.687 1.00 93.44 77 GLY A C 1
ATOM 626 O O . GLY A 1 77 ? -8.001 0.172 14.322 1.00 93.44 77 GLY A O 1
ATOM 627 N N . PHE A 1 78 ? -5.764 0.318 14.229 1.00 93.06 78 PHE A N 1
ATOM 628 C CA . PHE A 1 78 ? -5.578 -0.068 15.632 1.00 93.06 78 PHE A CA 1
ATOM 629 C C . PHE A 1 78 ? -6.161 0.962 16.592 1.00 93.06 78 PHE A C 1
ATOM 631 O O . PHE A 1 78 ? -6.749 0.568 17.601 1.00 93.06 78 PHE A O 1
ATOM 638 N N . ASP A 1 79 ? -6.031 2.249 16.284 1.00 93.75 79 ASP A N 1
ATOM 639 C CA . ASP A 1 79 ? -6.579 3.320 17.111 1.00 93.75 79 ASP A CA 1
ATOM 640 C C . ASP A 1 79 ? -8.112 3.252 17.149 1.00 93.75 79 ASP A C 1
ATOM 642 O O . ASP A 1 79 ? -8.704 3.346 18.224 1.00 93.75 79 ASP A O 1
ATOM 646 N N . LEU A 1 80 ? -8.762 2.978 16.010 1.00 92.25 80 LEU A N 1
ATOM 647 C CA . LEU A 1 80 ? -10.218 2.800 15.935 1.00 92.25 80 LEU A CA 1
ATOM 648 C C . LEU A 1 80 ? -10.720 1.614 16.773 1.00 92.25 80 LEU A C 1
ATOM 650 O O . LEU A 1 80 ? -11.715 1.743 17.488 1.00 92.25 80 LEU A O 1
ATOM 654 N N . VAL A 1 81 ? -10.035 0.469 16.714 1.00 93.56 81 VAL A N 1
ATOM 655 C CA . VAL A 1 81 ? -10.379 -0.721 17.515 1.00 93.56 81 VAL A CA 1
ATOM 656 C C . VAL A 1 81 ? -10.108 -0.468 19.002 1.00 93.56 81 VAL A C 1
ATOM 658 O O . VAL A 1 81 ? -10.922 -0.803 19.865 1.00 93.56 81 VAL A O 1
ATOM 661 N N . THR A 1 82 ? -8.987 0.181 19.320 1.00 93.69 82 THR A N 1
ATOM 662 C CA . THR A 1 82 ? -8.599 0.491 20.703 1.00 93.69 82 THR A CA 1
ATOM 663 C C . THR A 1 82 ? -9.544 1.507 21.341 1.00 93.69 82 THR A C 1
ATOM 665 O O . THR A 1 82 ? -9.837 1.389 22.530 1.00 93.69 82 THR A O 1
ATOM 668 N N . ALA A 1 83 ? -10.084 2.455 20.569 1.00 93.62 83 ALA A N 1
ATOM 669 C CA . ALA A 1 83 ? -11.048 3.439 21.054 1.00 93.62 83 ALA A CA 1
ATOM 670 C C . ALA A 1 83 ? -12.304 2.792 21.664 1.00 93.62 83 ALA A C 1
ATOM 672 O O . ALA A 1 83 ? -12.802 3.282 22.677 1.00 93.62 83 ALA A O 1
ATOM 673 N N . ILE A 1 84 ? -12.777 1.666 21.113 1.00 92.31 84 ILE A N 1
ATOM 674 C CA . ILE A 1 84 ? -13.914 0.917 21.677 1.00 92.31 84 ILE A CA 1
ATOM 675 C C . ILE A 1 84 ? -13.554 0.366 23.054 1.00 92.31 84 ILE A C 1
ATOM 677 O O . ILE A 1 84 ? -14.307 0.549 24.011 1.00 92.31 84 ILE A O 1
ATOM 681 N N . ARG A 1 85 ? -12.375 -0.254 23.177 1.00 91.38 85 ARG A N 1
ATOM 682 C CA . ARG A 1 85 ? -11.903 -0.792 24.457 1.00 91.38 85 ARG A CA 1
ATOM 683 C C . ARG A 1 85 ? -11.761 0.310 25.505 1.00 91.38 85 ARG A C 1
ATOM 685 O O . ARG A 1 85 ? -12.272 0.164 26.607 1.00 91.38 85 ARG A O 1
ATOM 692 N N . VAL A 1 86 ? -11.143 1.435 25.140 1.00 94.69 86 VAL A N 1
ATOM 693 C CA . VAL A 1 86 ? -10.966 2.590 26.037 1.00 94.69 86 VAL A CA 1
ATOM 694 C C . VAL A 1 86 ? -12.315 3.167 26.478 1.00 94.69 86 VAL A C 1
ATOM 696 O O . VAL A 1 86 ? -12.482 3.505 27.648 1.00 94.69 86 VAL A O 1
ATOM 699 N N . ALA A 1 87 ? -13.300 3.246 25.580 1.00 93.25 87 ALA A N 1
ATOM 700 C CA . ALA A 1 87 ? -14.653 3.671 25.937 1.00 93.25 87 ALA A CA 1
ATOM 701 C C . ALA A 1 87 ? -15.341 2.679 26.894 1.00 93.25 87 ALA A C 1
ATOM 703 O O . ALA A 1 87 ? -16.045 3.100 27.815 1.00 93.25 87 ALA A O 1
ATOM 704 N N . GLY A 1 88 ? -15.123 1.374 26.708 1.00 91.56 88 GLY A N 1
ATOM 705 C CA . GLY A 1 88 ? -15.551 0.328 27.639 1.00 91.56 88 GLY A CA 1
ATOM 706 C C . GLY A 1 88 ? -14.939 0.506 29.030 1.00 91.56 88 GLY A C 1
ATOM 707 O O . GLY A 1 88 ? -15.675 0.604 30.012 1.00 91.56 88 GLY A O 1
ATOM 708 N N . ASP A 1 89 ? -13.615 0.651 29.099 1.00 92.56 89 ASP A N 1
ATOM 709 C CA . ASP A 1 89 ? -12.864 0.850 30.345 1.00 92.56 89 ASP A CA 1
ATOM 710 C C . ASP A 1 89 ? -13.312 2.121 31.086 1.00 92.56 89 ASP A C 1
ATOM 712 O O . ASP A 1 89 ? -13.504 2.107 32.303 1.00 92.56 89 ASP A O 1
ATOM 716 N N . ALA A 1 90 ? -13.544 3.218 30.358 1.00 94.44 90 ALA A N 1
ATOM 717 C CA . ALA A 1 90 ? -14.037 4.468 30.934 1.00 94.44 90 ALA A CA 1
ATOM 718 C C . ALA A 1 90 ? -15.442 4.317 31.543 1.00 94.44 90 ALA A C 1
ATOM 720 O O . ALA A 1 90 ? -15.715 4.855 32.618 1.00 94.44 90 ALA A O 1
ATOM 721 N N . ARG A 1 91 ? -16.335 3.562 30.887 1.00 92.06 91 ARG A N 1
ATOM 722 C CA . ARG A 1 91 ? -17.681 3.278 31.414 1.00 92.06 91 ARG A CA 1
ATOM 723 C C . ARG A 1 91 ? -17.641 2.377 32.643 1.00 92.06 91 ARG A C 1
ATOM 725 O O . ARG A 1 91 ? -18.369 2.634 33.595 1.00 92.06 91 ARG A O 1
ATOM 732 N N . GLU A 1 92 ? -16.784 1.362 32.641 1.00 91.62 92 GLU A N 1
ATOM 733 C CA . GLU A 1 92 ? -16.570 0.489 33.798 1.00 91.62 92 GLU A CA 1
ATOM 734 C C . GLU A 1 92 ? -16.025 1.274 34.999 1.00 91.62 92 GLU A C 1
ATOM 736 O O . GLU A 1 92 ? -16.510 1.121 36.119 1.00 91.62 92 GLU A O 1
ATOM 741 N N . ALA A 1 93 ? -15.060 2.169 34.768 1.00 94.88 93 ALA A N 1
ATOM 742 C CA . ALA A 1 93 ? -14.532 3.043 35.808 1.00 94.88 93 ALA A CA 1
ATOM 743 C C . ALA A 1 93 ? -15.625 3.946 36.406 1.00 94.88 93 ALA A C 1
ATOM 745 O O . ALA A 1 93 ? -15.727 4.047 37.628 1.00 94.88 93 ALA A O 1
ATOM 746 N N . ALA A 1 94 ? -16.474 4.548 35.565 1.00 94.31 94 ALA A N 1
ATOM 747 C CA . ALA A 1 94 ? -17.607 5.350 36.025 1.00 94.31 94 ALA A CA 1
ATOM 748 C C . ALA A 1 94 ? -18.605 4.520 36.855 1.00 94.31 94 ALA A C 1
ATOM 750 O O . ALA A 1 94 ? -18.996 4.946 37.941 1.00 94.31 94 ALA A O 1
ATOM 751 N N . ARG A 1 95 ? -18.945 3.301 36.404 1.00 91.50 95 ARG A N 1
ATOM 752 C CA . ARG A 1 95 ? -19.849 2.398 37.135 1.00 91.50 95 ARG A CA 1
ATOM 753 C C . ARG A 1 95 ? -19.316 2.067 38.530 1.00 91.50 95 ARG A C 1
ATOM 755 O O . ARG A 1 95 ? -20.085 2.073 39.487 1.00 91.50 95 ARG A O 1
ATOM 762 N N . ARG A 1 96 ? -18.011 1.808 38.671 1.00 93.62 96 ARG A N 1
ATOM 763 C CA . ARG A 1 96 ? -17.394 1.511 39.979 1.00 93.62 96 ARG A CA 1
ATOM 764 C C . ARG A 1 96 ? -17.533 2.665 40.962 1.00 93.62 96 ARG A C 1
ATOM 766 O O . ARG A 1 96 ? -17.870 2.432 42.117 1.00 93.62 96 ARG A O 1
ATOM 773 N N . VAL A 1 97 ? -17.334 3.898 40.494 1.00 95.62 97 VAL A N 1
ATOM 774 C CA . VAL A 1 97 ? -17.510 5.098 41.325 1.00 95.62 97 VAL A CA 1
ATOM 775 C C . VAL A 1 97 ? -18.961 5.226 41.796 1.00 95.62 97 VAL A C 1
ATOM 777 O O . VAL A 1 97 ? -19.203 5.437 42.984 1.00 95.62 97 VAL A O 1
ATOM 780 N N . GLU A 1 98 ? -19.928 5.050 40.893 1.00 93.19 98 GLU A N 1
ATOM 781 C CA . GLU A 1 98 ? -21.354 5.082 41.242 1.00 93.19 98 GLU A CA 1
ATOM 782 C C . GLU A 1 98 ? -21.742 3.954 42.212 1.00 93.19 98 GLU A C 1
ATOM 784 O O . GLU A 1 98 ? -22.544 4.159 43.126 1.00 93.19 98 GLU A O 1
ATOM 789 N N . GLU A 1 99 ? -21.177 2.756 42.047 1.00 92.19 99 GLU A N 1
ATOM 790 C CA . GLU A 1 99 ? -21.462 1.618 42.920 1.00 92.19 99 GLU A CA 1
ATOM 791 C C . GLU A 1 99 ? -20.878 1.797 44.324 1.00 92.19 99 GLU A C 1
ATOM 793 O O . GLU A 1 99 ? -21.555 1.486 45.308 1.00 92.19 99 GLU A O 1
ATOM 798 N N . ASP A 1 100 ? -19.656 2.317 44.430 1.00 94.12 100 ASP A N 1
ATOM 799 C CA . ASP A 1 100 ? -19.019 2.605 45.713 1.00 94.12 100 ASP A CA 1
ATOM 800 C C . ASP A 1 100 ? -19.785 3.690 46.483 1.00 94.12 100 ASP A C 1
ATOM 802 O O . ASP A 1 100 ? -20.026 3.537 47.685 1.00 94.12 100 ASP A O 1
ATOM 806 N N . GLU A 1 101 ? -20.258 4.732 45.792 1.00 94.94 101 GLU A N 1
ATOM 807 C CA . GLU A 1 101 ? -21.116 5.764 46.380 1.00 94.94 101 GLU A CA 1
ATOM 808 C C . GLU A 1 101 ? -22.462 5.182 46.842 1.00 94.94 101 GLU A C 1
ATOM 810 O O . GLU A 1 101 ? -22.868 5.377 47.989 1.00 94.94 101 GLU A O 1
ATOM 815 N N . ALA A 1 102 ? -23.128 4.381 46.004 1.00 93.25 102 ALA A N 1
ATOM 816 C CA . ALA A 1 102 ? -24.377 3.716 46.380 1.00 93.25 102 ALA A CA 1
ATOM 817 C C . ALA A 1 102 ? -24.193 2.777 47.586 1.00 93.25 102 ALA A C 1
ATOM 819 O O . ALA A 1 102 ? -25.050 2.707 48.470 1.00 93.25 102 ALA A O 1
ATOM 820 N N . ARG A 1 103 ? -23.058 2.068 47.659 1.00 94.62 103 ARG A N 1
ATOM 821 C CA . ARG A 1 103 ? -22.702 1.206 48.795 1.00 94.62 103 ARG A CA 1
ATOM 822 C C . ARG A 1 103 ? -22.493 2.026 50.068 1.00 94.62 103 ARG A C 1
ATOM 824 O O . ARG A 1 103 ? -22.953 1.603 51.131 1.00 94.62 103 ARG A O 1
ATOM 831 N N . ARG A 1 104 ? -21.847 3.194 49.969 1.00 96.44 104 ARG A N 1
ATOM 832 C CA . ARG A 1 104 ? -21.682 4.128 51.092 1.00 96.44 104 ARG A CA 1
ATOM 833 C C . ARG A 1 104 ? -23.036 4.604 51.613 1.00 96.44 104 ARG A C 1
ATOM 835 O O . ARG A 1 104 ? -23.310 4.438 52.798 1.00 96.44 104 ARG A O 1
ATOM 842 N N . VAL A 1 105 ? -23.908 5.088 50.727 1.00 94.94 105 VAL A N 1
ATOM 843 C CA . VAL A 1 105 ? -25.255 5.564 51.089 1.00 94.94 105 VAL A CA 1
ATOM 844 C C . VAL A 1 105 ? -26.091 4.455 51.738 1.00 94.94 105 VAL A C 1
ATOM 846 O O . VAL A 1 105 ? -26.764 4.694 52.740 1.00 94.94 105 VAL A O 1
ATOM 849 N N . ARG A 1 106 ? -26.034 3.219 51.221 1.00 94.38 106 ARG A N 1
ATOM 850 C CA . ARG A 1 106 ? -26.707 2.064 51.844 1.00 94.38 106 ARG A CA 1
ATOM 851 C C . ARG A 1 106 ? -26.228 1.808 53.268 1.00 94.38 106 ARG A C 1
ATOM 853 O O . ARG A 1 106 ? -27.047 1.563 54.153 1.00 94.38 106 ARG A O 1
ATOM 860 N N . LYS A 1 107 ? -24.913 1.865 53.486 1.00 96.00 107 LYS A N 1
ATOM 861 C CA . LYS A 1 107 ? -24.314 1.671 54.808 1.00 96.00 107 LYS A CA 1
ATOM 862 C C . LYS A 1 107 ? -24.746 2.768 55.781 1.00 96.00 107 LYS A C 1
ATOM 864 O O . LYS A 1 107 ? -25.166 2.455 56.886 1.00 96.00 107 LYS A O 1
ATOM 869 N N . GLU A 1 108 ? -24.726 4.025 55.349 1.00 95.69 108 GLU A N 1
ATOM 870 C CA . GLU A 1 108 ? -25.180 5.157 56.165 1.00 95.69 108 GLU A CA 1
ATOM 871 C C . GLU A 1 108 ? -26.658 5.033 56.558 1.00 95.69 108 GLU A C 1
ATOM 873 O O . GLU A 1 108 ? -27.002 5.263 57.717 1.00 95.69 108 GLU A O 1
ATOM 878 N N . LYS A 1 109 ? -27.530 4.606 55.632 1.00 94.62 109 LYS A N 1
ATOM 879 C CA . LYS A 1 109 ? -28.948 4.336 55.930 1.00 94.62 109 LYS A CA 1
ATOM 880 C C . LYS A 1 109 ? -29.125 3.226 56.968 1.00 94.62 109 LYS A C 1
ATOM 882 O O . LYS A 1 109 ? -29.925 3.384 57.886 1.00 94.62 109 LYS A O 1
ATOM 887 N N . LEU A 1 110 ? -28.384 2.123 56.835 1.00 95.06 110 LEU A N 1
ATOM 888 C CA . LEU A 1 110 ? -28.404 1.020 57.803 1.00 95.06 110 LEU A CA 1
ATOM 889 C C . LEU A 1 110 ? -27.932 1.472 59.187 1.00 95.06 110 LEU A C 1
ATOM 891 O O . LEU A 1 110 ? -28.585 1.166 60.181 1.00 95.06 110 LEU A O 1
ATOM 895 N N . ASP A 1 111 ? -26.834 2.225 59.251 1.00 95.62 111 ASP A N 1
ATOM 896 C CA . ASP A 1 111 ? -26.283 2.731 60.508 1.00 95.62 111 ASP A CA 1
ATOM 897 C C . ASP A 1 111 ? -27.239 3.734 61.181 1.00 95.62 111 ASP A C 1
ATOM 899 O O . ASP A 1 111 ? -27.379 3.731 62.406 1.00 95.62 111 ASP A O 1
ATOM 903 N N . ALA A 1 112 ? -27.922 4.578 60.400 1.00 94.94 112 ALA A N 1
ATOM 904 C CA . ALA A 1 112 ? -28.922 5.520 60.904 1.00 94.94 112 ALA A CA 1
ATOM 905 C C . ALA A 1 112 ? -30.163 4.807 61.466 1.00 94.94 112 ALA A C 1
ATOM 907 O O . ALA A 1 112 ? -30.592 5.123 62.576 1.00 94.94 112 ALA A O 1
ATOM 908 N N . GLU A 1 113 ? -30.700 3.817 60.747 1.00 94.56 113 GLU A N 1
ATOM 909 C CA . GLU A 1 113 ? -31.822 2.999 61.226 1.00 94.56 113 GLU A CA 1
ATOM 910 C C . GLU A 1 113 ? -31.434 2.169 62.458 1.00 94.56 113 GLU A C 1
ATOM 912 O O . GLU A 1 113 ? -32.225 2.032 63.388 1.00 94.56 113 GLU A O 1
ATOM 917 N N . ALA A 1 114 ? -30.210 1.636 62.512 1.00 94.69 114 ALA A N 1
ATOM 918 C CA . ALA A 1 114 ? -29.730 0.898 63.677 1.00 94.69 114 ALA A CA 1
ATOM 919 C C . ALA A 1 114 ? -29.660 1.791 64.926 1.00 94.69 114 ALA A C 1
ATOM 921 O O . ALA A 1 114 ? -30.107 1.378 65.996 1.00 94.69 114 ALA A O 1
ATOM 922 N N . LYS A 1 115 ? -29.152 3.024 64.787 1.00 95.50 115 LYS A N 1
ATOM 923 C CA . LYS A 1 115 ? -29.102 4.008 65.881 1.00 95.50 115 LYS A CA 1
ATOM 924 C C . LYS A 1 115 ? -30.499 4.448 66.314 1.00 95.50 115 LYS A C 1
ATOM 926 O O . LYS A 1 115 ? -30.827 4.312 67.488 1.00 95.50 115 LYS A O 1
ATOM 931 N N . SER A 1 116 ? -31.336 4.904 65.376 1.00 94.44 116 SER A N 1
ATOM 932 C CA . SER A 1 116 ? -32.695 5.361 65.700 1.00 94.44 116 SER A CA 1
ATOM 933 C C . SER A 1 116 ? -33.557 4.226 66.259 1.00 94.44 116 SER A C 1
ATOM 935 O O . SER A 1 116 ? -34.290 4.420 67.225 1.00 94.44 116 SER A O 1
ATOM 937 N N . GLY A 1 117 ? -33.426 3.017 65.709 1.00 93.62 117 GLY A N 1
ATOM 938 C CA . GLY A 1 117 ? -34.107 1.828 66.206 1.00 93.62 117 GLY A CA 1
ATOM 939 C C . GLY A 1 117 ? -33.682 1.454 67.627 1.00 93.62 117 GLY A C 1
ATOM 940 O O . GLY A 1 117 ? -34.543 1.115 68.435 1.00 93.62 117 GLY A O 1
ATOM 941 N N . ALA A 1 118 ? -32.388 1.551 67.954 1.00 94.69 118 ALA A N 1
ATOM 942 C CA . ALA A 1 118 ? -31.890 1.302 69.306 1.00 94.69 118 ALA A CA 1
ATOM 943 C C . ALA A 1 118 ? -32.406 2.342 70.316 1.00 94.69 118 ALA A C 1
ATOM 945 O O . ALA A 1 118 ? -32.877 1.959 71.383 1.00 94.69 118 ALA A O 1
ATOM 946 N N . GLU A 1 119 ? -32.378 3.633 69.964 1.00 94.81 119 GLU A N 1
ATOM 947 C CA . GLU A 1 119 ? -32.908 4.722 70.803 1.00 94.81 119 GLU A CA 1
ATOM 948 C C . GLU A 1 119 ? -34.405 4.534 71.089 1.00 94.81 119 GLU A C 1
ATOM 950 O O . GLU A 1 119 ? -34.832 4.531 72.243 1.00 94.81 119 GLU A O 1
ATOM 955 N N . ARG A 1 120 ? -35.208 4.275 70.048 1.00 93.12 120 ARG A N 1
ATOM 956 C CA . ARG A 1 120 ? -36.651 4.027 70.198 1.00 93.12 120 ARG A CA 1
ATOM 957 C C . ARG A 1 120 ? -36.948 2.770 71.009 1.00 93.12 120 ARG A C 1
ATOM 959 O O . ARG A 1 120 ? -37.922 2.743 71.756 1.00 93.12 120 ARG A O 1
ATOM 966 N N . PHE A 1 121 ? -36.137 1.723 70.859 1.00 93.69 121 PHE A N 1
ATOM 967 C CA . PHE A 1 121 ? -36.296 0.486 71.620 1.00 93.69 121 PHE A CA 1
ATOM 968 C C . PHE A 1 121 ? -36.007 0.698 73.107 1.00 93.69 121 PHE A C 1
ATOM 970 O O . PHE A 1 121 ? -36.763 0.212 73.949 1.00 93.69 121 PHE A O 1
ATOM 977 N N . ASP A 1 122 ? -34.961 1.454 73.437 1.00 94.81 122 ASP A N 1
ATOM 978 C CA . ASP A 1 122 ? -34.639 1.827 74.816 1.00 94.81 122 ASP A CA 1
ATOM 979 C C . ASP A 1 122 ? -35.763 2.674 75.444 1.00 94.81 122 ASP A C 1
ATOM 981 O O . ASP A 1 122 ? -36.213 2.395 76.556 1.00 94.81 122 ASP A O 1
ATOM 985 N N . ASP A 1 123 ? -36.317 3.637 74.700 1.00 92.12 123 ASP A N 1
ATOM 986 C CA . ASP A 1 123 ? -37.449 4.460 75.150 1.00 92.12 123 ASP A CA 1
ATOM 987 C C . ASP A 1 123 ? -38.731 3.649 75.404 1.00 92.12 123 ASP A C 1
ATOM 989 O O . ASP A 1 123 ? -39.434 3.881 76.394 1.00 92.12 123 ASP A O 1
ATOM 993 N N . ILE A 1 124 ? -39.045 2.689 74.528 1.00 91.94 124 ILE A N 1
ATOM 994 C CA . ILE A 1 124 ? -40.142 1.726 74.724 1.00 91.94 124 ILE A CA 1
ATOM 995 C C . ILE A 1 124 ? -39.878 0.898 75.986 1.00 91.94 124 ILE A C 1
ATOM 997 O O . ILE A 1 124 ? -40.751 0.778 76.846 1.00 91.94 124 ILE A O 1
ATOM 1001 N N . THR A 1 125 ? -38.653 0.385 76.134 1.00 91.19 125 THR A N 1
ATOM 1002 C CA . THR A 1 125 ? -38.237 -0.462 77.261 1.00 91.19 125 THR A CA 1
ATOM 1003 C C . THR A 1 125 ? -38.402 0.257 78.601 1.00 91.19 125 THR A C 1
ATOM 1005 O O . THR A 1 125 ? -39.063 -0.272 79.493 1.00 91.19 125 THR A O 1
ATOM 1008 N N . LYS A 1 126 ? -37.907 1.495 78.730 1.00 92.31 126 LYS A N 1
ATOM 1009 C CA . LYS A 1 126 ? -38.038 2.307 79.958 1.00 92.31 126 LYS A CA 1
ATOM 1010 C C . LYS A 1 126 ? -39.488 2.553 80.352 1.00 92.31 126 LYS A C 1
ATOM 1012 O O . LYS A 1 126 ? -39.843 2.538 81.529 1.00 92.31 126 LYS A O 1
ATOM 1017 N N . LYS A 1 127 ? -40.359 2.785 79.371 1.00 90.31 127 LYS A N 1
ATOM 1018 C CA . LYS A 1 127 ? -41.770 3.053 79.645 1.00 90.31 127 LYS A CA 1
ATOM 1019 C C . LYS A 1 127 ? -42.477 1.833 80.248 1.00 90.31 127 LYS A C 1
ATOM 1021 O O . LYS A 1 127 ? -43.377 2.040 81.058 1.00 90.31 127 LYS A O 1
ATOM 1026 N N . TRP A 1 128 ? -42.055 0.594 79.984 1.00 89.00 128 TRP A N 1
ATOM 1027 C CA . TRP A 1 128 ? -42.625 -0.580 80.663 1.00 89.00 128 TRP A CA 1
ATOM 1028 C C . TRP A 1 128 ? -42.488 -0.523 82.191 1.00 89.00 128 TRP A C 1
ATOM 1030 O O . TRP A 1 128 ? -43.429 -0.898 82.887 1.00 89.00 128 TRP A O 1
ATOM 1040 N N . GLU A 1 129 ? -41.395 0.031 82.725 1.00 87.25 129 GLU A N 1
ATOM 1041 C CA . GLU A 1 129 ? -41.213 0.218 84.175 1.00 87.25 129 GLU A CA 1
ATOM 1042 C C . GLU A 1 129 ? -42.296 1.133 84.770 1.00 87.25 129 GLU A C 1
ATOM 1044 O O . GLU A 1 129 ? -42.834 0.863 85.843 1.00 87.25 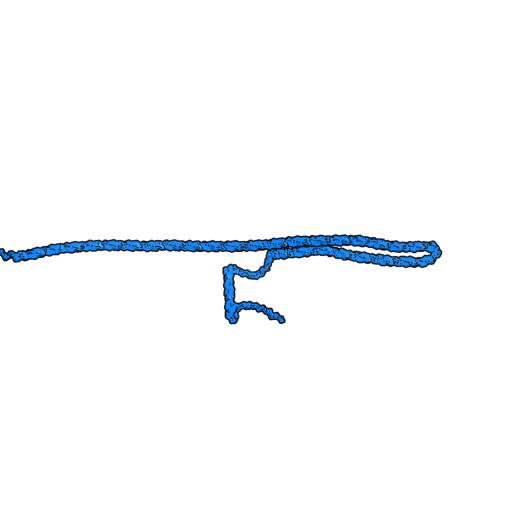129 GLU A O 1
ATOM 1049 N N . SER A 1 130 ? -42.682 2.182 84.036 1.00 84.56 130 SER A N 1
ATOM 1050 C CA . SER A 1 130 ? -43.780 3.076 84.429 1.00 84.56 130 SER A CA 1
ATOM 1051 C C . SER A 1 130 ? -45.169 2.442 84.296 1.00 84.56 130 SER A C 1
ATOM 1053 O O . SER A 1 130 ? -46.075 2.803 85.045 1.00 84.56 130 SER A O 1
ATOM 1055 N N . ALA A 1 131 ? -45.347 1.476 83.386 1.00 83.31 131 ALA A N 1
ATOM 1056 C CA . ALA A 1 131 ? -46.610 0.751 83.229 1.00 83.31 131 ALA A CA 1
ATOM 1057 C C . ALA A 1 131 ? -46.916 -0.099 84.470 1.00 83.31 131 ALA A C 1
ATOM 1059 O O . ALA A 1 131 ? -48.054 -0.145 84.929 1.00 83.31 131 ALA A O 1
ATOM 1060 N N . LEU A 1 132 ? -45.879 -0.716 85.048 1.00 84.00 132 LEU A N 1
ATOM 1061 C CA . LEU A 1 132 ? -45.965 -1.531 86.265 1.00 84.00 132 LEU A CA 1
ATOM 1062 C C . LEU A 1 132 ? -46.447 -0.750 87.498 1.00 84.00 132 LEU A C 1
ATOM 1064 O O . LEU A 1 132 ? -46.949 -1.357 88.438 1.00 84.00 132 LEU A O 1
ATOM 1068 N N . GLN A 1 133 ? -46.308 0.577 87.501 1.00 86.19 133 GLN A N 1
ATOM 1069 C CA . GLN A 1 133 ? -46.695 1.447 88.617 1.00 86.19 133 GLN A CA 1
ATOM 1070 C C . GLN A 1 133 ? -48.129 2.000 88.491 1.00 86.19 133 GLN A C 1
ATOM 1072 O O . GLN A 1 133 ? -48.570 2.765 89.347 1.00 86.19 133 GLN A O 1
ATOM 1077 N N . LYS A 1 134 ? -48.871 1.659 87.426 1.00 85.38 134 LYS A N 1
ATOM 1078 C CA . LYS A 1 134 ? -50.236 2.156 87.198 1.00 85.38 134 LYS A CA 1
ATOM 1079 C C . LYS A 1 134 ? -51.272 1.312 87.943 1.00 85.38 134 LYS A C 1
ATOM 1081 O O . LYS A 1 134 ? -51.520 0.166 87.589 1.00 85.38 134 LYS A O 1
ATOM 1086 N N . GLU A 1 135 ? -51.933 1.916 88.927 1.00 83.50 135 GLU A N 1
ATOM 1087 C CA . GLU A 1 135 ? -53.005 1.272 89.706 1.00 83.50 135 GLU A CA 1
ATOM 1088 C C . GLU A 1 135 ? -54.395 1.415 89.059 1.00 83.50 135 GLU A C 1
ATOM 1090 O O . GLU A 1 135 ? -55.288 0.607 89.314 1.00 83.50 135 GLU A O 1
ATOM 1095 N N . ILE A 1 136 ? -54.587 2.425 88.200 1.00 89.50 136 ILE A N 1
ATOM 1096 C CA . ILE A 1 136 ? -55.857 2.695 87.512 1.00 89.50 136 ILE A CA 1
ATOM 1097 C C . ILE A 1 136 ? -55.906 1.895 86.196 1.00 89.50 136 ILE A C 1
ATOM 1099 O O . ILE A 1 136 ? -55.079 2.130 85.311 1.00 89.50 136 ILE A O 1
ATOM 1103 N N . PRO A 1 137 ? -56.891 0.994 86.002 1.00 87.06 137 PRO A N 1
ATOM 1104 C CA . PRO A 1 137 ? -56.967 0.156 84.801 1.00 87.06 137 PRO A CA 1
ATOM 1105 C C . PRO A 1 137 ? -57.096 0.930 83.479 1.00 87.06 137 PRO A C 1
ATOM 1107 O O . PRO A 1 137 ? -56.598 0.475 82.452 1.00 87.06 137 PRO A O 1
ATOM 1110 N N . GLN A 1 138 ? -57.757 2.092 83.491 1.00 88.88 138 GLN A N 1
ATOM 1111 C CA . GLN A 1 138 ? -57.920 2.952 82.310 1.00 88.88 138 GLN A CA 1
ATOM 1112 C C . GLN A 1 138 ? -56.584 3.575 81.881 1.00 88.88 138 GLN A C 1
ATOM 1114 O O . GLN A 1 138 ? -56.208 3.453 80.717 1.00 88.88 138 GLN A O 1
ATOM 1119 N N . ASP A 1 139 ? -55.828 4.136 82.829 1.00 87.06 139 ASP A N 1
ATOM 1120 C CA . ASP A 1 139 ? -54.486 4.679 82.592 1.00 87.06 139 ASP A CA 1
ATOM 1121 C C . ASP A 1 139 ? -53.511 3.610 82.083 1.00 87.06 139 ASP A C 1
ATOM 1123 O O . ASP A 1 139 ? -52.686 3.875 81.207 1.00 87.06 139 ASP A O 1
ATOM 1127 N N . LEU A 1 140 ? -53.593 2.392 82.633 1.00 88.25 140 LEU A N 1
ATOM 1128 C CA . LEU A 1 140 ? -52.782 1.267 82.171 1.00 88.25 140 LEU A CA 1
ATOM 1129 C C . LEU A 1 140 ? -53.142 0.891 80.729 1.00 88.25 140 LEU A C 1
ATOM 1131 O O . LEU A 1 140 ? -52.251 0.683 79.909 1.00 88.25 140 LEU A O 1
ATOM 1135 N N . HIS A 1 141 ? -54.434 0.830 80.400 1.00 89.81 141 HIS A N 1
ATOM 1136 C CA . HIS A 1 141 ? -54.884 0.524 79.045 1.00 89.81 141 HIS A CA 1
ATOM 1137 C C . HIS A 1 141 ? -54.404 1.565 78.025 1.00 89.81 141 HIS A C 1
ATOM 1139 O O . HIS A 1 141 ? -53.887 1.191 76.973 1.00 89.81 141 HIS A O 1
ATOM 1145 N N . GLU A 1 142 ? -54.518 2.858 78.340 1.00 90.38 142 GLU A N 1
ATOM 1146 C CA . GLU A 1 142 ? -54.042 3.934 77.464 1.00 90.38 142 GLU A CA 1
ATOM 1147 C C . GLU A 1 142 ? -52.529 3.841 77.226 1.00 90.38 142 GLU A C 1
ATOM 1149 O O . GLU A 1 142 ? -52.065 3.913 76.087 1.00 90.38 142 GLU A O 1
ATOM 1154 N N . MET A 1 143 ? -51.756 3.590 78.284 1.00 89.25 143 MET A N 1
ATOM 1155 C CA . MET A 1 143 ? -50.310 3.418 78.193 1.00 89.25 143 MET A CA 1
ATOM 1156 C C . MET A 1 143 ? -49.930 2.198 77.333 1.00 89.25 143 MET A C 1
ATOM 1158 O O . MET A 1 143 ? -49.075 2.309 76.452 1.00 89.25 143 MET A O 1
ATOM 1162 N N . LEU A 1 144 ? -50.599 1.053 77.518 1.00 90.31 144 LEU A N 1
ATOM 1163 C CA . LEU A 1 144 ? -50.380 -0.148 76.702 1.00 90.31 144 LEU A CA 1
ATOM 1164 C C . LEU A 1 144 ? -50.700 0.093 75.223 1.00 90.31 144 LEU A C 1
ATOM 1166 O O . LEU A 1 144 ? -49.973 -0.383 74.351 1.00 90.31 144 LEU A O 1
ATOM 1170 N N . MET A 1 145 ? -51.752 0.860 74.927 1.00 93.12 145 MET A N 1
ATOM 1171 C CA . MET A 1 145 ? -52.082 1.250 73.555 1.00 93.12 145 MET A CA 1
ATOM 1172 C C . MET A 1 145 ? -51.008 2.161 72.949 1.00 93.12 145 MET A C 1
ATOM 1174 O O . MET A 1 145 ? -50.640 1.971 71.790 1.00 93.12 145 MET A O 1
ATOM 1178 N N . GLN A 1 146 ? -50.445 3.092 73.726 1.00 92.06 146 GLN A N 1
ATOM 1179 C CA . GLN A 1 146 ? -49.315 3.920 73.289 1.00 92.06 146 GLN A CA 1
ATOM 1180 C C . GLN A 1 146 ? -48.040 3.092 73.055 1.00 92.06 146 GLN A C 1
ATOM 1182 O O . GLN A 1 146 ? -47.340 3.328 72.072 1.00 92.06 146 GLN A O 1
ATOM 1187 N N . GLN A 1 147 ? -47.743 2.104 73.910 1.00 92.62 147 GLN A N 1
ATOM 1188 C CA . GLN A 1 147 ? -46.608 1.189 73.708 1.00 92.62 147 GLN A CA 1
ATOM 1189 C C . GLN A 1 147 ? -46.775 0.338 72.461 1.00 92.62 147 GLN A C 1
ATOM 1191 O O . GLN A 1 147 ? -45.847 0.217 71.665 1.00 92.62 147 GLN A O 1
ATOM 1196 N N . LYS A 1 148 ? -47.975 -0.212 72.260 1.00 93.62 148 LYS A N 1
ATOM 1197 C CA . LYS A 1 148 ? -48.296 -0.963 71.052 1.00 93.62 148 LYS A CA 1
ATOM 1198 C C . LYS A 1 148 ? -48.089 -0.100 69.807 1.00 93.62 148 LYS A C 1
ATOM 1200 O O . LYS A 1 148 ? -47.378 -0.523 68.906 1.00 93.62 148 LYS A O 1
ATOM 1205 N N . ALA A 1 149 ? -48.614 1.126 69.803 1.00 94.88 149 ALA A N 1
ATOM 1206 C CA . ALA A 1 149 ? -48.430 2.058 68.693 1.00 94.88 149 ALA A CA 1
ATOM 1207 C C . ALA A 1 149 ? -46.947 2.397 68.437 1.00 94.88 149 ALA A C 1
ATOM 1209 O O . ALA A 1 149 ? -46.540 2.516 67.284 1.00 94.88 149 ALA A O 1
ATOM 1210 N N . ALA A 1 150 ? -46.123 2.522 69.484 1.00 93.44 150 ALA A N 1
ATOM 1211 C CA . ALA A 1 150 ? -44.686 2.763 69.343 1.00 93.44 150 ALA A CA 1
ATOM 1212 C C . ALA A 1 150 ? -43.934 1.553 68.750 1.00 93.44 150 ALA A C 1
ATOM 1214 O O . ALA A 1 150 ? -43.069 1.730 67.890 1.00 93.44 150 ALA A O 1
ATOM 1215 N N . CYS A 1 151 ? -44.281 0.330 69.169 1.00 94.25 151 CYS A N 1
ATOM 1216 C CA . CYS A 1 151 ? -43.753 -0.903 68.580 1.00 94.25 151 CYS A CA 1
ATOM 1217 C C . CYS A 1 151 ? -44.179 -1.059 67.114 1.00 94.25 151 CYS A C 1
ATOM 1219 O O . CYS A 1 151 ? -43.336 -1.354 66.267 1.00 94.25 151 CYS A O 1
ATOM 1221 N N . ASP A 1 152 ? -45.459 -0.819 66.813 1.00 95.62 152 ASP A N 1
ATOM 1222 C CA . ASP A 1 152 ? -46.004 -0.876 65.454 1.00 95.62 152 ASP A CA 1
ATOM 1223 C C . ASP A 1 152 ? -45.272 0.132 64.545 1.00 95.62 152 ASP A C 1
ATOM 1225 O O . ASP A 1 152 ? -44.791 -0.241 63.477 1.00 95.62 152 ASP A O 1
ATOM 1229 N N . ALA A 1 153 ? -45.046 1.366 65.014 1.00 94.06 153 ALA A N 1
ATOM 1230 C CA . ALA A 1 153 ? -44.298 2.383 64.269 1.00 94.06 153 ALA A CA 1
ATOM 1231 C C . ALA A 1 153 ? -42.839 1.978 63.972 1.00 94.06 153 ALA A C 1
ATOM 1233 O O . ALA A 1 153 ? -42.329 2.254 62.886 1.00 94.06 153 ALA A O 1
ATOM 1234 N N . MET A 1 154 ? -42.154 1.310 64.908 1.00 94.94 154 MET A N 1
ATOM 1235 C CA . MET A 1 154 ? -40.797 0.796 64.675 1.00 94.94 154 MET A CA 1
ATOM 1236 C C . MET A 1 154 ? -40.788 -0.342 63.644 1.00 94.94 154 MET A C 1
ATOM 1238 O O . MET A 1 154 ? -39.889 -0.418 62.806 1.00 94.94 154 MET A O 1
ATOM 1242 N N . ILE A 1 155 ? -41.780 -1.234 63.697 1.00 94.75 155 ILE A N 1
ATOM 1243 C CA . ILE A 1 155 ? -41.937 -2.314 62.716 1.00 94.75 155 ILE A CA 1
ATOM 1244 C C . ILE A 1 155 ? -42.212 -1.727 61.327 1.00 94.75 155 ILE A C 1
ATOM 1246 O O . ILE A 1 155 ? -41.602 -2.170 60.352 1.00 94.75 155 ILE A O 1
ATOM 1250 N N . ASP A 1 156 ? -43.065 -0.708 61.232 1.00 95.44 156 ASP A N 1
ATOM 1251 C CA . ASP A 1 156 ? -43.384 -0.028 59.976 1.00 95.44 156 ASP A CA 1
ATOM 1252 C C . ASP A 1 156 ? -42.152 0.626 59.340 1.00 95.44 156 ASP A C 1
ATOM 1254 O O . ASP A 1 156 ? -41.948 0.512 58.129 1.00 95.44 156 ASP A O 1
ATOM 1258 N N . GLU A 1 157 ? -41.278 1.248 60.134 1.00 94.50 157 GLU A N 1
ATOM 1259 C CA . GLU A 1 157 ? -40.011 1.799 59.636 1.00 94.50 157 GLU A CA 1
ATOM 1260 C C . GLU A 1 157 ? -39.056 0.718 59.127 1.00 94.50 157 GLU A C 1
ATOM 1262 O O . GLU A 1 157 ? -38.481 0.864 58.043 1.00 94.50 157 GLU A O 1
ATOM 1267 N N . LYS A 1 158 ? -38.945 -0.409 59.838 1.00 94.81 158 LYS A N 1
ATOM 1268 C CA . LYS A 1 158 ? -38.144 -1.552 59.375 1.00 94.81 158 LYS A CA 1
ATOM 1269 C C . LYS A 1 158 ? -38.698 -2.146 58.089 1.00 94.81 158 LYS A C 1
ATOM 1271 O O . LYS A 1 158 ? -37.935 -2.400 57.160 1.00 94.81 158 LYS A O 1
ATOM 1276 N N . ASN A 1 159 ? -40.014 -2.314 57.999 1.00 96.56 159 ASN A N 1
ATOM 1277 C CA . ASN A 1 159 ? -40.682 -2.778 56.785 1.00 96.56 159 ASN A CA 1
ATOM 1278 C C . ASN A 1 159 ? -40.472 -1.805 55.621 1.00 96.56 159 ASN A C 1
ATOM 1280 O O . ASN A 1 159 ? -40.227 -2.238 54.495 1.00 96.56 159 ASN A O 1
ATOM 1284 N N . LYS A 1 160 ? -40.503 -0.493 55.880 1.00 95.75 160 LYS A N 1
ATOM 1285 C CA . LYS A 1 160 ? -40.188 0.527 54.877 1.00 95.75 160 LYS A CA 1
ATOM 1286 C C . LYS A 1 160 ? -38.752 0.389 54.371 1.00 95.75 160 LYS A C 1
ATOM 1288 O O . LYS A 1 160 ? -38.551 0.358 53.162 1.00 95.75 160 LYS A O 1
ATOM 1293 N N . LEU A 1 161 ? -37.775 0.231 55.266 1.00 95.56 161 LEU A N 1
ATOM 1294 C CA . LEU A 1 161 ? -36.378 0.030 54.873 1.00 95.56 161 LEU A CA 1
ATOM 1295 C C . LEU A 1 161 ? -36.180 -1.272 54.079 1.00 95.56 161 LEU A C 1
ATOM 1297 O O . LEU A 1 161 ? -35.447 -1.290 53.090 1.00 95.56 161 LEU A O 1
ATOM 1301 N N . ILE A 1 162 ? -36.856 -2.355 54.476 1.00 95.56 162 ILE A N 1
ATOM 1302 C CA . ILE A 1 162 ? -36.852 -3.624 53.735 1.00 95.56 162 ILE A CA 1
ATOM 1303 C C . ILE A 1 162 ? -37.388 -3.411 52.315 1.00 95.56 162 ILE A C 1
ATOM 1305 O O . ILE A 1 162 ? -36.750 -3.850 51.357 1.00 95.56 162 ILE A O 1
ATOM 1309 N N . ASN A 1 163 ? -38.515 -2.713 52.163 1.00 96.88 163 ASN A N 1
ATOM 1310 C CA . ASN A 1 163 ? -39.102 -2.417 50.855 1.00 96.88 163 ASN A CA 1
ATOM 1311 C C . ASN A 1 163 ? -38.172 -1.552 49.990 1.00 96.88 163 ASN A C 1
ATOM 1313 O O . ASN A 1 163 ? -38.011 -1.832 48.800 1.00 96.88 163 ASN A O 1
ATOM 1317 N N . ASP A 1 164 ? -37.514 -0.551 50.580 1.00 94.88 164 ASP A N 1
ATOM 1318 C CA . ASP A 1 164 ? -36.537 0.288 49.881 1.00 94.88 164 ASP A CA 1
ATOM 1319 C C . ASP A 1 164 ? -35.368 -0.554 49.337 1.00 94.88 164 ASP A C 1
ATOM 1321 O O . ASP A 1 164 ? -34.990 -0.405 48.172 1.00 94.88 164 ASP A O 1
ATOM 1325 N N . PHE A 1 165 ? -34.833 -1.495 50.125 1.00 94.94 165 PHE A N 1
ATOM 1326 C CA . PHE A 1 165 ? -33.758 -2.388 49.668 1.00 94.94 165 PHE A CA 1
ATOM 1327 C C . PHE A 1 165 ? -34.216 -3.445 48.668 1.00 94.94 165 PHE A C 1
ATOM 1329 O O . PHE A 1 165 ? -33.462 -3.775 47.753 1.00 94.94 165 PHE A O 1
ATOM 1336 N N . GLN A 1 166 ? -35.440 -3.959 48.783 1.00 96.75 166 GLN A N 1
ATOM 1337 C CA . GLN A 1 166 ? -36.011 -4.836 47.758 1.00 96.75 166 GLN A CA 1
ATOM 1338 C C . GLN A 1 166 ? -36.155 -4.104 46.419 1.00 96.75 166 GLN A C 1
ATOM 1340 O O . GLN A 1 166 ? -35.860 -4.669 45.364 1.00 96.75 166 GLN A O 1
ATOM 1345 N N . MET A 1 167 ? -36.562 -2.833 46.451 1.00 95.69 167 MET A N 1
ATOM 1346 C CA . MET A 1 167 ? -36.647 -2.008 45.251 1.00 95.69 167 MET A CA 1
ATOM 1347 C C . MET A 1 167 ? -35.261 -1.694 44.676 1.00 95.69 167 MET A C 1
ATOM 1349 O O . MET A 1 167 ? -35.085 -1.782 43.461 1.00 95.69 167 MET A O 1
ATOM 1353 N N . GLU A 1 168 ? -34.267 -1.393 45.518 1.00 94.25 168 GLU A N 1
ATOM 1354 C CA . GLU A 1 168 ? -32.878 -1.202 45.078 1.00 94.25 168 GLU A CA 1
ATOM 1355 C C . GLU A 1 168 ? -32.301 -2.474 44.434 1.00 94.25 168 GLU A C 1
ATOM 1357 O O . GLU A 1 168 ? -31.680 -2.393 43.376 1.00 94.25 168 GLU A O 1
ATOM 1362 N N . LEU A 1 169 ? -32.549 -3.654 45.017 1.00 95.00 169 LEU A N 1
ATOM 1363 C CA . LEU A 1 169 ? -32.144 -4.941 44.438 1.00 95.00 169 LEU A CA 1
ATOM 1364 C C . LEU A 1 169 ? -32.744 -5.140 43.046 1.00 95.00 169 LEU A C 1
ATOM 1366 O O . LEU A 1 169 ? -32.016 -5.415 42.096 1.00 95.00 169 LEU A O 1
ATOM 1370 N N . LYS A 1 170 ? -34.050 -4.904 42.897 1.00 96.31 170 LYS A N 1
ATOM 1371 C CA . LYS A 1 170 ? -34.717 -5.002 41.596 1.00 96.31 170 LYS A CA 1
ATOM 1372 C C . LYS A 1 170 ? -34.134 -4.024 40.570 1.00 96.31 170 LYS A C 1
ATOM 1374 O O . LYS A 1 170 ? -33.918 -4.388 39.419 1.00 96.31 170 LYS A O 1
ATOM 1379 N N . GLN A 1 171 ? -33.837 -2.790 40.982 1.00 94.38 171 GLN A N 1
ATOM 1380 C CA . GLN A 1 171 ? -33.181 -1.807 40.114 1.00 94.38 171 GLN A CA 1
ATOM 1381 C C . GLN A 1 171 ? -31.768 -2.246 39.706 1.00 94.38 171 GLN A C 1
ATOM 1383 O O . GLN A 1 171 ? -31.351 -1.980 38.577 1.00 94.38 171 GLN A O 1
ATOM 1388 N N . LYS A 1 172 ? -31.029 -2.920 40.596 1.00 93.38 172 LYS A N 1
ATOM 1389 C CA . LYS A 1 172 ? -29.710 -3.486 40.289 1.00 93.38 172 LYS A CA 1
ATOM 1390 C C . LYS A 1 172 ? -29.799 -4.642 39.298 1.00 93.38 172 LYS A C 1
ATOM 1392 O O . LYS A 1 172 ? -28.989 -4.667 38.376 1.00 93.38 172 LYS A O 1
ATOM 1397 N N . ASP A 1 173 ? -30.796 -5.515 39.416 1.00 95.50 173 ASP A N 1
ATOM 1398 C CA . ASP A 1 173 ? -31.047 -6.573 38.429 1.00 95.50 173 ASP A CA 1
ATOM 1399 C C . ASP A 1 173 ? -31.354 -5.979 37.043 1.00 95.50 173 ASP A C 1
ATOM 1401 O O . ASP A 1 173 ? -30.750 -6.366 36.040 1.00 95.50 173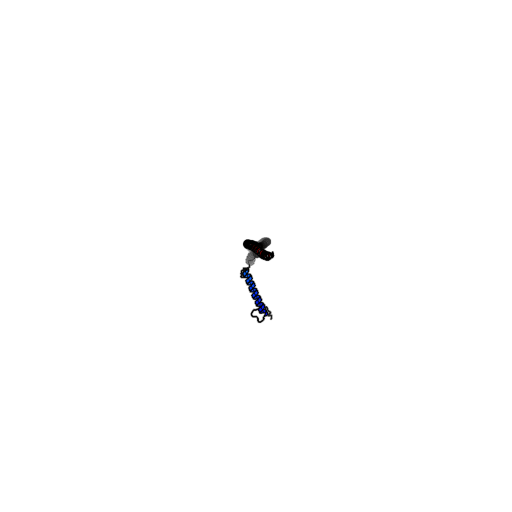 ASP A O 1
ATOM 1405 N N . ASP A 1 174 ? -32.222 -4.962 36.983 1.00 95.62 174 ASP A N 1
ATOM 1406 C CA . ASP A 1 174 ? -32.535 -4.249 35.739 1.00 95.62 174 ASP A CA 1
ATOM 1407 C C . ASP A 1 174 ? -31.293 -3.569 35.135 1.00 95.62 174 ASP A C 1
ATOM 1409 O O . ASP A 1 174 ? -31.114 -3.550 33.912 1.00 95.62 174 ASP A O 1
ATOM 1413 N N . HIS A 1 175 ? -30.430 -2.994 35.978 1.00 92.50 175 HIS A N 1
ATOM 1414 C CA . HIS A 1 175 ? -29.179 -2.375 35.543 1.00 92.50 175 HIS A CA 1
ATOM 1415 C C . HIS A 1 175 ? -28.189 -3.416 35.013 1.00 92.50 175 HIS A C 1
ATOM 1417 O O . HIS A 1 175 ? -27.623 -3.219 33.941 1.00 92.50 175 HIS A O 1
ATOM 1423 N N . TYR A 1 176 ? -28.055 -4.555 35.694 1.00 92.50 176 TYR A N 1
ATOM 1424 C CA . TYR A 1 176 ? -27.191 -5.656 35.276 1.00 92.50 176 TYR A CA 1
ATOM 1425 C C . TYR A 1 176 ? -27.579 -6.197 33.895 1.00 92.50 176 TYR A C 1
ATOM 1427 O O . TYR A 1 176 ? -26.724 -6.372 33.028 1.00 92.50 176 TYR A O 1
ATOM 1435 N N . VAL A 1 177 ? -28.877 -6.382 33.636 1.00 96.56 177 VAL A N 1
ATOM 1436 C CA . VAL A 1 177 ? -29.358 -6.810 32.312 1.00 96.56 177 VAL A CA 1
ATOM 1437 C C . VAL A 1 177 ? -29.039 -5.768 31.235 1.00 96.56 177 VAL A C 1
ATOM 1439 O O . VAL A 1 177 ? -28.669 -6.132 30.116 1.00 96.56 177 VAL A O 1
ATOM 1442 N N . LYS A 1 178 ? -29.166 -4.470 31.541 1.00 94.75 178 LYS A N 1
ATOM 1443 C CA . LYS A 1 178 ? -28.796 -3.392 30.607 1.00 94.75 178 LYS A CA 1
ATOM 1444 C C . LYS A 1 178 ? -27.293 -3.369 30.332 1.00 94.75 178 LYS A C 1
ATOM 1446 O O . LYS A 1 178 ? -26.904 -3.206 29.179 1.00 94.75 178 LYS A O 1
ATOM 1451 N N . ASP A 1 179 ? -26.472 -3.562 31.358 1.00 91.81 179 ASP A N 1
ATOM 1452 C CA . ASP A 1 179 ? -25.018 -3.637 31.228 1.00 91.81 179 ASP A CA 1
ATOM 1453 C C . ASP A 1 179 ? -24.584 -4.827 30.374 1.00 91.81 179 ASP A C 1
ATOM 1455 O O . ASP A 1 179 ? -23.749 -4.656 29.491 1.00 91.81 179 ASP A O 1
ATOM 1459 N N . LEU A 1 180 ? -25.177 -6.006 30.580 1.00 94.00 180 LEU A N 1
ATOM 1460 C CA . LEU A 1 180 ? -24.899 -7.183 29.755 1.00 94.00 180 LEU A CA 1
ATOM 1461 C C . LEU A 1 180 ? -25.246 -6.949 28.284 1.00 94.00 180 LEU A C 1
ATOM 1463 O O . LEU A 1 180 ? -24.452 -7.288 27.411 1.00 94.00 180 LEU A O 1
ATOM 1467 N N . LYS A 1 181 ? -26.405 -6.340 28.002 1.00 96.00 181 LYS A N 1
ATOM 1468 C CA . LYS A 1 181 ? -26.791 -5.988 26.626 1.00 96.0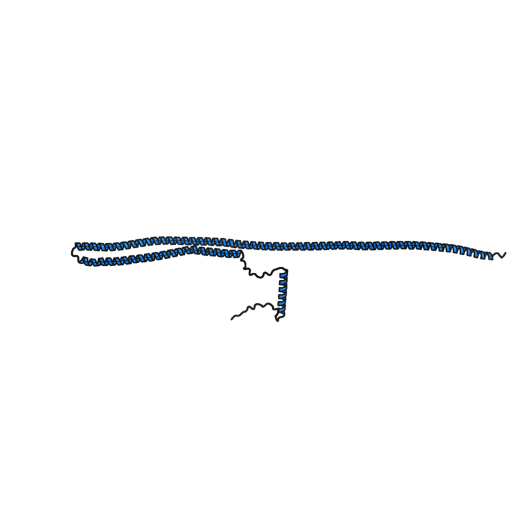0 181 LYS A CA 1
ATOM 1469 C C . LYS A 1 181 ? -25.794 -5.021 26.000 1.00 96.00 181 LYS A C 1
ATOM 1471 O O . LYS A 1 181 ? -25.323 -5.263 24.901 1.00 96.00 181 LYS A O 1
ATOM 1476 N N . LYS A 1 182 ? -25.408 -3.980 26.736 1.00 92.75 182 LYS A N 1
ATOM 1477 C CA . LYS A 1 182 ? -24.436 -2.995 26.260 1.00 92.75 182 LYS A CA 1
ATOM 1478 C C . LYS A 1 182 ? -23.056 -3.607 26.009 1.00 92.75 182 LYS A C 1
ATOM 1480 O O . LYS A 1 182 ? -22.424 -3.269 25.020 1.00 92.75 182 LYS A O 1
ATOM 1485 N N . GLN A 1 183 ? -22.604 -4.516 26.874 1.00 91.88 183 GLN A N 1
ATOM 1486 C CA . GLN A 1 183 ? -21.355 -5.253 26.669 1.00 91.88 183 GLN A CA 1
ATOM 1487 C C . GLN A 1 183 ? -21.421 -6.145 25.426 1.00 91.88 183 GLN A C 1
ATOM 1489 O O . GLN A 1 183 ? -20.442 -6.214 24.692 1.00 91.88 183 GLN A O 1
ATOM 1494 N N . ALA A 1 184 ? -22.558 -6.801 25.174 1.00 95.19 184 ALA A N 1
ATOM 1495 C CA . ALA A 1 184 ? -22.762 -7.562 23.944 1.00 95.19 184 ALA A CA 1
ATOM 1496 C C . ALA A 1 184 ? -22.692 -6.647 22.709 1.00 95.19 184 ALA A C 1
ATOM 1498 O O . ALA A 1 184 ? -21.906 -6.923 21.809 1.00 95.19 184 ALA A O 1
ATOM 1499 N N . ASP A 1 185 ? -23.400 -5.511 22.727 1.00 94.88 185 ASP A N 1
ATOM 1500 C CA . ASP A 1 185 ? -23.368 -4.521 21.642 1.00 94.88 185 ASP A CA 1
ATOM 1501 C C . ASP A 1 185 ? -21.942 -3.979 21.397 1.00 94.88 185 ASP A C 1
ATOM 1503 O O . ASP A 1 185 ? -21.520 -3.793 20.256 1.00 94.88 185 ASP A O 1
ATOM 1507 N N . ASP A 1 186 ? -21.170 -3.738 22.464 1.00 92.75 186 ASP A N 1
ATOM 1508 C CA . ASP A 1 186 ? -19.777 -3.286 22.372 1.00 92.75 186 ASP A CA 1
ATOM 1509 C C . ASP A 1 186 ? -18.855 -4.357 21.763 1.00 92.75 186 ASP A C 1
ATOM 1511 O O . ASP A 1 186 ? -17.948 -4.023 20.996 1.00 92.75 186 ASP A O 1
ATOM 1515 N N . ILE A 1 187 ? -19.067 -5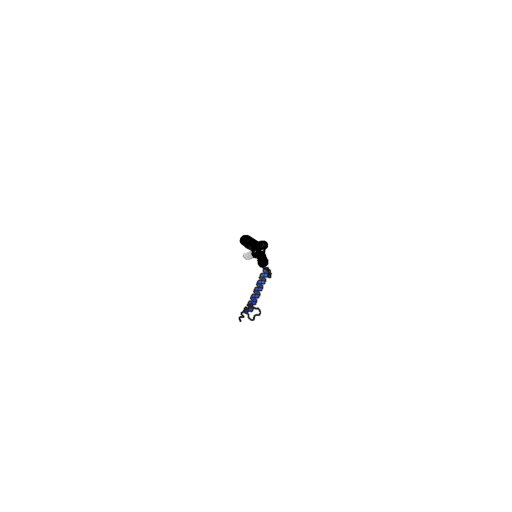.635 22.103 1.00 94.12 187 ILE A N 1
ATOM 1516 C CA . ILE A 1 187 ? -18.328 -6.769 21.530 1.00 94.12 187 ILE A CA 1
ATOM 1517 C C . ILE A 1 187 ? -18.673 -6.928 20.049 1.00 94.12 187 ILE A C 1
ATOM 1519 O O . ILE A 1 187 ? -17.764 -7.076 19.233 1.00 94.12 187 ILE A O 1
ATOM 1523 N N . ASP A 1 188 ? -19.953 -6.852 19.690 1.00 96.31 188 ASP A N 1
ATOM 1524 C CA . ASP A 1 188 ? -20.397 -6.934 18.298 1.00 96.31 188 ASP A CA 1
ATOM 1525 C C . ASP A 1 188 ? -19.793 -5.793 17.467 1.00 96.31 188 ASP A C 1
ATOM 1527 O O . ASP A 1 188 ? -19.232 -6.029 16.395 1.00 96.31 188 ASP A O 1
ATOM 1531 N N . LEU A 1 189 ? -19.790 -4.568 18.005 1.00 94.75 189 LEU A N 1
ATOM 1532 C CA . LEU A 1 189 ? -19.151 -3.417 17.368 1.00 94.75 189 LEU A CA 1
ATOM 1533 C C . LEU A 1 189 ? -17.629 -3.594 17.237 1.00 94.75 189 LEU A C 1
ATOM 1535 O O . LEU A 1 189 ? -17.042 -3.198 16.227 1.00 94.75 189 LEU A O 1
ATOM 1539 N N . LEU A 1 190 ? -16.970 -4.174 18.245 1.00 94.81 190 LEU A N 1
ATOM 1540 C CA . LEU A 1 190 ? -15.539 -4.476 18.194 1.00 94.81 190 LEU A CA 1
ATOM 1541 C C . LEU A 1 190 ? -15.229 -5.462 17.062 1.00 94.81 190 LEU A C 1
ATOM 1543 O O . LEU A 1 190 ? -14.305 -5.220 16.284 1.00 94.81 190 LEU A O 1
ATOM 1547 N N . ILE A 1 191 ? -16.014 -6.537 16.954 1.00 95.25 191 ILE A N 1
ATOM 1548 C CA . ILE A 1 191 ? -15.882 -7.543 15.895 1.00 95.25 191 ILE A CA 1
ATOM 1549 C C . ILE A 1 191 ? -16.101 -6.893 14.526 1.00 95.25 191 ILE A C 1
ATOM 1551 O O . ILE A 1 191 ? -15.261 -7.055 13.642 1.00 95.25 191 ILE A O 1
ATOM 1555 N N . GLU A 1 192 ? -17.161 -6.096 14.365 1.00 95.19 192 GLU A N 1
ATOM 1556 C CA . GLU A 1 192 ? -17.459 -5.389 13.116 1.00 95.19 192 GLU A CA 1
ATOM 1557 C C . GLU A 1 192 ? -16.294 -4.483 12.689 1.00 95.19 192 GLU A C 1
ATOM 1559 O O . GLU A 1 192 ? -15.845 -4.539 11.542 1.00 95.19 192 GLU A O 1
ATOM 1564 N N . ARG A 1 193 ? -15.737 -3.688 13.614 1.00 94.06 193 ARG A N 1
ATOM 1565 C CA . ARG A 1 193 ? -14.593 -2.806 13.324 1.00 94.06 193 ARG A CA 1
ATOM 1566 C C . ARG A 1 193 ? -13.324 -3.573 12.986 1.00 94.06 193 ARG A C 1
ATOM 1568 O O . ARG A 1 193 ? -12.590 -3.146 12.095 1.00 94.06 193 ARG A O 1
ATOM 1575 N N . MET A 1 194 ? -13.054 -4.675 13.680 1.00 95.25 194 MET A N 1
ATOM 1576 C CA . MET A 1 194 ? -11.904 -5.527 13.381 1.00 95.25 194 MET A CA 1
ATOM 1577 C C . MET A 1 194 ? -12.034 -6.163 11.992 1.00 95.25 194 MET A C 1
ATOM 1579 O O . MET A 1 194 ? -11.076 -6.132 11.217 1.00 95.25 194 MET A O 1
ATOM 1583 N N . ASP A 1 195 ? -13.214 -6.669 11.636 1.00 96.25 195 ASP A N 1
ATOM 1584 C CA . ASP A 1 195 ? -13.484 -7.237 10.313 1.00 96.25 195 ASP A CA 1
ATOM 1585 C C . ASP A 1 195 ? -13.371 -6.187 9.202 1.00 96.25 195 ASP A C 1
ATOM 1587 O O . ASP A 1 195 ? -12.753 -6.436 8.161 1.00 96.25 195 ASP A O 1
ATOM 1591 N N . GLU A 1 196 ? -13.929 -4.997 9.421 1.00 95.00 196 GLU A N 1
ATOM 1592 C CA . GLU A 1 196 ? -13.804 -3.845 8.527 1.00 95.00 196 GLU A CA 1
ATOM 1593 C C . GLU A 1 196 ? 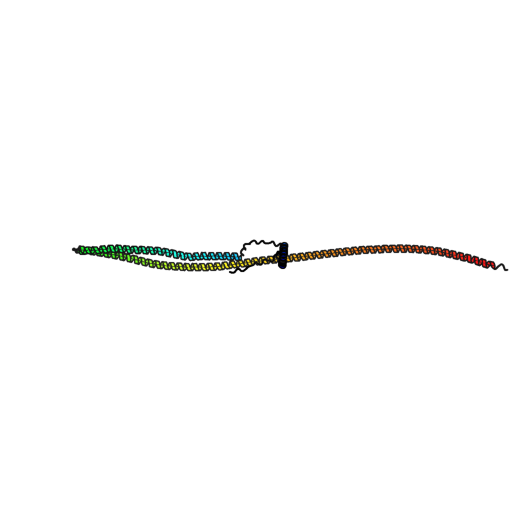-12.322 -3.476 8.324 1.00 95.00 196 GLU A C 1
ATOM 1595 O O . GLU A 1 196 ? -11.863 -3.359 7.185 1.00 95.00 196 GLU A O 1
ATOM 1600 N N . GLN A 1 197 ? -11.533 -3.393 9.404 1.00 95.50 197 GLN A N 1
ATOM 1601 C CA . GLN A 1 197 ? -10.095 -3.109 9.341 1.00 95.50 197 GLN A CA 1
ATOM 1602 C C . GLN A 1 197 ? -9.338 -4.185 8.550 1.00 95.50 197 GLN A C 1
ATOM 1604 O O . GLN A 1 197 ? -8.482 -3.857 7.724 1.00 95.50 197 GLN A O 1
ATOM 1609 N N . VAL A 1 198 ? -9.644 -5.469 8.759 1.00 95.62 198 VAL A N 1
ATOM 1610 C CA . VAL A 1 198 ? -9.015 -6.574 8.018 1.00 95.62 198 VAL A CA 1
ATOM 1611 C C . VAL A 1 198 ? -9.363 -6.500 6.532 1.00 95.62 198 VAL A C 1
ATOM 1613 O O . VAL A 1 198 ? -8.467 -6.639 5.691 1.00 95.62 198 VAL A O 1
ATOM 1616 N N . LYS A 1 199 ? -10.629 -6.237 6.185 1.00 96.94 199 LYS A N 1
ATOM 1617 C CA . LYS A 1 199 ? -11.072 -6.069 4.791 1.00 96.94 199 LYS A CA 1
ATOM 1618 C C . LYS A 1 199 ? -10.375 -4.883 4.127 1.00 96.94 199 LYS A C 1
ATOM 1620 O O . LYS A 1 199 ? -9.816 -5.045 3.041 1.00 96.94 199 LYS A O 1
ATOM 1625 N N . GLN A 1 200 ? -10.344 -3.727 4.789 1.00 96.19 200 GLN A N 1
ATOM 1626 C CA . GLN A 1 200 ? -9.694 -2.516 4.284 1.00 96.19 200 GLN A CA 1
ATOM 1627 C C . GLN A 1 200 ? -8.183 -2.708 4.114 1.00 96.19 200 GLN A C 1
ATOM 1629 O O . GLN A 1 200 ? -7.648 -2.407 3.050 1.00 96.19 200 GLN A O 1
ATOM 1634 N N . LEU A 1 201 ? -7.496 -3.291 5.102 1.00 96.12 201 LEU A N 1
ATOM 1635 C CA . LEU A 1 201 ? -6.060 -3.564 5.016 1.00 96.12 201 LEU A CA 1
ATOM 1636 C C . LEU A 1 201 ? -5.738 -4.583 3.917 1.00 96.12 201 LEU A C 1
ATOM 1638 O O . LEU A 1 201 ? -4.729 -4.453 3.230 1.00 96.12 201 LEU A O 1
ATOM 1642 N N . THR A 1 202 ? -6.584 -5.599 3.732 1.00 97.38 202 THR A N 1
ATOM 1643 C CA . THR A 1 202 ? -6.412 -6.591 2.661 1.00 97.38 202 THR A CA 1
ATOM 1644 C C . THR A 1 202 ? -6.593 -5.957 1.287 1.00 97.38 202 THR A C 1
ATOM 1646 O O . THR A 1 202 ? -5.792 -6.212 0.389 1.00 97.38 202 THR A O 1
ATOM 1649 N N . LYS A 1 203 ? -7.615 -5.108 1.129 1.00 97.94 203 LYS A N 1
ATOM 1650 C CA . LYS A 1 203 ? -7.850 -4.345 -0.099 1.00 97.94 203 LYS A CA 1
ATOM 1651 C C . LYS A 1 203 ? -6.669 -3.422 -0.407 1.00 97.94 203 LYS A C 1
ATOM 1653 O O . LYS A 1 203 ? -6.100 -3.535 -1.485 1.00 97.94 203 LYS A O 1
ATOM 1658 N N . ALA A 1 204 ? -6.238 -2.618 0.565 1.00 97.75 204 ALA A N 1
ATOM 1659 C CA . ALA A 1 204 ? -5.101 -1.717 0.409 1.00 97.75 204 ALA A CA 1
ATOM 1660 C C . ALA A 1 204 ? -3.813 -2.476 0.057 1.00 97.75 204 ALA A C 1
ATOM 1662 O O . ALA A 1 204 ? -3.091 -2.072 -0.839 1.00 97.75 204 ALA A O 1
ATOM 1663 N N . LYS A 1 205 ? -3.533 -3.625 0.690 1.00 96.25 205 LYS A N 1
ATOM 1664 C CA . LYS A 1 205 ? -2.365 -4.449 0.330 1.00 96.25 205 LYS A CA 1
ATOM 1665 C C . LYS A 1 205 ? -2.395 -4.919 -1.123 1.00 96.25 205 LYS A C 1
ATO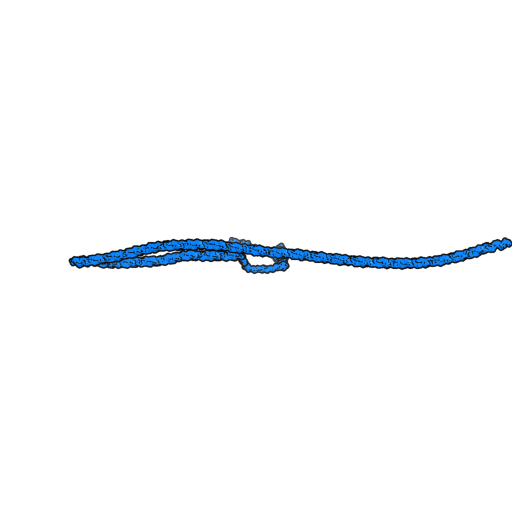M 1667 O O . LYS A 1 205 ? -1.342 -4.960 -1.745 1.00 96.25 205 LYS A O 1
ATOM 1672 N N . ARG A 1 206 ? -3.564 -5.298 -1.650 1.00 97.94 206 ARG A N 1
ATOM 1673 C CA . ARG A 1 206 ? -3.703 -5.696 -3.061 1.00 97.94 206 ARG A CA 1
ATOM 1674 C C . ARG A 1 206 ? -3.466 -4.510 -3.990 1.00 97.94 206 ARG A C 1
ATOM 1676 O O . ARG A 1 206 ? -2.671 -4.630 -4.907 1.00 97.94 206 ARG A O 1
ATOM 1683 N N . GLU A 1 207 ? -4.085 -3.369 -3.699 1.00 97.81 207 GLU A N 1
ATOM 1684 C CA . GLU A 1 207 ? -3.910 -2.140 -4.483 1.00 97.81 207 GLU A CA 1
ATOM 1685 C C . GLU A 1 207 ? -2.447 -1.674 -4.489 1.00 97.81 207 GLU A C 1
ATOM 1687 O O . GLU A 1 207 ? -1.898 -1.366 -5.540 1.00 97.81 207 GLU A O 1
ATOM 1692 N N . GLU A 1 208 ? -1.778 -1.690 -3.335 1.00 97.06 208 GLU A N 1
ATOM 1693 C CA . GLU A 1 208 ? -0.367 -1.314 -3.238 1.00 97.06 208 GLU A CA 1
ATOM 1694 C C . GLU A 1 208 ? 0.553 -2.313 -3.967 1.00 97.06 208 GLU A C 1
ATOM 1696 O O . GLU A 1 208 ? 1.536 -1.897 -4.576 1.00 97.06 208 GLU A O 1
ATOM 1701 N N . LEU A 1 209 ? 0.234 -3.615 -3.972 1.00 97.25 209 LEU A N 1
ATOM 1702 C CA . LEU A 1 209 ? 0.959 -4.599 -4.789 1.00 97.25 209 LEU A CA 1
ATOM 1703 C C . LEU A 1 209 ? 0.797 -4.326 -6.290 1.00 97.25 209 LEU A C 1
ATOM 1705 O O . LEU A 1 209 ? 1.797 -4.353 -7.008 1.00 97.25 209 LEU A O 1
ATOM 1709 N N . ASP A 1 210 ? -0.418 -4.013 -6.745 1.00 97.81 210 ASP A N 1
ATOM 1710 C CA . ASP A 1 210 ? -0.686 -3.672 -8.147 1.00 97.81 210 ASP A CA 1
ATOM 1711 C C . ASP A 1 210 ? 0.081 -2.406 -8.568 1.00 97.81 210 ASP A C 1
ATOM 1713 O O . ASP A 1 210 ? 0.648 -2.348 -9.661 1.00 97.81 210 ASP A O 1
ATOM 1717 N N . GLU A 1 211 ? 0.141 -1.383 -7.711 1.00 97.25 211 GLU A N 1
ATOM 1718 C CA . GLU A 1 211 ? 0.906 -0.160 -7.988 1.00 97.25 211 GLU A CA 1
ATOM 1719 C C . GLU A 1 211 ? 2.422 -0.408 -8.009 1.00 97.25 211 GLU A C 1
ATOM 1721 O O . GLU A 1 211 ? 3.122 0.114 -8.883 1.00 97.25 211 GLU A O 1
ATOM 1726 N N . ILE A 1 212 ? 2.941 -1.254 -7.110 1.00 96.38 212 ILE A N 1
ATOM 1727 C CA . ILE A 1 212 ? 4.344 -1.692 -7.147 1.00 96.38 212 ILE A CA 1
ATOM 1728 C C . ILE A 1 212 ? 4.637 -2.412 -8.470 1.00 96.38 212 ILE A C 1
ATOM 1730 O O . ILE A 1 212 ? 5.626 -2.092 -9.134 1.00 96.38 212 ILE A O 1
ATOM 1734 N N . GLU A 1 213 ? 3.781 -3.346 -8.891 1.00 97.31 213 GLU A N 1
ATOM 1735 C CA . GLU A 1 213 ? 3.952 -4.061 -10.158 1.00 97.31 213 GLU A CA 1
ATOM 1736 C C . GLU A 1 213 ? 3.943 -3.098 -11.353 1.00 97.31 213 GLU A C 1
ATOM 1738 O O . GLU A 1 213 ? 4.847 -3.147 -12.193 1.00 97.31 213 GLU A O 1
ATOM 1743 N N . LYS A 1 214 ? 2.991 -2.157 -11.402 1.00 97.12 214 LYS A N 1
ATOM 1744 C CA . LYS A 1 214 ? 2.947 -1.113 -12.441 1.00 97.12 214 LYS A CA 1
ATOM 1745 C C . LYS A 1 214 ? 4.235 -0.296 -12.484 1.00 97.12 214 LYS A C 1
ATOM 1747 O O . LYS A 1 214 ? 4.731 -0.015 -13.577 1.00 97.12 214 LYS A O 1
ATOM 1752 N N . ALA A 1 215 ? 4.804 0.055 -11.330 1.00 97.00 215 ALA A N 1
ATOM 1753 C CA . ALA A 1 215 ? 6.068 0.783 -11.262 1.00 97.00 215 ALA A CA 1
ATOM 1754 C C . ALA A 1 215 ? 7.239 -0.039 -11.830 1.00 97.00 215 ALA A C 1
ATOM 1756 O O . ALA A 1 215 ? 8.027 0.493 -12.615 1.00 97.00 215 ALA A O 1
ATOM 1757 N N . PHE A 1 216 ? 7.321 -1.337 -11.515 1.00 95.94 216 PHE A N 1
ATOM 1758 C CA . PHE A 1 216 ? 8.331 -2.238 -12.089 1.00 95.94 216 PHE A CA 1
ATOM 1759 C C . PHE A 1 216 ? 8.168 -2.418 -13.603 1.00 95.94 216 PHE A C 1
ATOM 1761 O O . PHE A 1 216 ? 9.155 -2.387 -14.342 1.00 95.94 216 PHE A O 1
ATOM 1768 N N . VAL A 1 217 ? 6.936 -2.581 -14.090 1.00 97.12 217 VAL A N 1
ATOM 1769 C CA . VAL A 1 217 ? 6.652 -2.708 -15.527 1.00 97.12 217 VAL A CA 1
ATOM 1770 C C . VAL A 1 217 ? 7.016 -1.422 -16.268 1.00 97.12 217 VAL A C 1
ATOM 1772 O O . VAL A 1 217 ? 7.641 -1.484 -17.330 1.00 97.12 217 VAL A O 1
ATOM 1775 N N . ALA A 1 218 ? 6.674 -0.261 -15.707 1.00 95.62 218 ALA A N 1
ATOM 1776 C CA . ALA A 1 218 ? 7.037 1.032 -16.274 1.00 95.62 218 ALA A CA 1
ATOM 1777 C C . ALA A 1 218 ? 8.560 1.217 -16.326 1.00 95.62 218 ALA A C 1
ATOM 1779 O O . ALA A 1 218 ? 9.091 1.581 -17.370 1.00 95.62 218 ALA A O 1
ATOM 1780 N N . GLU A 1 219 ? 9.272 0.895 -15.246 1.00 94.75 219 GLU A N 1
ATOM 1781 C CA . GLU A 1 219 ? 10.734 0.974 -15.201 1.00 94.75 219 GLU A CA 1
ATOM 1782 C C . GLU A 1 219 ? 11.393 0.040 -16.225 1.00 94.75 219 GLU A C 1
ATOM 1784 O O . GLU A 1 219 ? 12.286 0.455 -16.965 1.00 94.75 219 GLU A O 1
ATOM 1789 N N . ARG A 1 220 ? 10.904 -1.200 -16.348 1.00 95.44 220 ARG A N 1
ATOM 1790 C CA . ARG A 1 220 ? 11.370 -2.140 -17.374 1.00 95.44 220 ARG A CA 1
ATOM 1791 C C . ARG A 1 220 ? 11.141 -1.597 -18.783 1.00 95.44 220 ARG A C 1
ATOM 1793 O O . ARG A 1 220 ? 12.023 -1.727 -19.630 1.00 95.44 220 ARG A O 1
ATOM 1800 N N . ARG A 1 221 ? 9.970 -1.014 -19.050 1.00 97.06 221 ARG A N 1
ATOM 1801 C CA . ARG A 1 221 ? 9.649 -0.411 -20.350 1.00 97.06 221 ARG A CA 1
ATOM 1802 C C . ARG A 1 221 ? 10.602 0.739 -20.670 1.00 97.06 221 ARG A C 1
ATOM 1804 O O . ARG A 1 221 ? 11.175 0.742 -21.754 1.00 97.06 221 ARG A O 1
ATOM 1811 N N . ASP A 1 222 ? 10.806 1.653 -19.726 1.00 95.25 222 ASP A N 1
ATOM 1812 C CA . ASP A 1 222 ? 11.695 2.806 -19.893 1.00 95.25 222 ASP A CA 1
ATOM 1813 C C . ASP A 1 222 ? 13.142 2.346 -20.174 1.00 95.25 222 ASP A C 1
ATOM 1815 O O . ASP A 1 222 ? 13.813 2.875 -21.062 1.00 95.25 222 ASP A O 1
ATOM 1819 N N . MET A 1 223 ? 13.604 1.300 -19.477 1.00 95.31 223 MET A N 1
ATOM 1820 C CA . MET A 1 223 ? 14.916 0.684 -19.711 1.00 95.31 223 MET A CA 1
ATOM 1821 C C . MET A 1 223 ? 15.035 0.062 -21.107 1.00 95.31 223 MET A C 1
ATOM 1823 O O . MET A 1 223 ? 16.035 0.276 -21.796 1.00 95.31 223 MET A O 1
ATOM 1827 N N . LEU A 1 224 ? 14.027 -0.693 -21.551 1.00 96.81 224 LEU A N 1
ATOM 1828 C CA . LEU A 1 224 ? 14.014 -1.286 -22.892 1.00 96.81 224 LEU A CA 1
ATOM 1829 C C . LEU A 1 224 ? 14.013 -0.213 -23.984 1.00 96.81 224 LEU A C 1
ATOM 1831 O O . LEU A 1 224 ? 14.756 -0.334 -24.957 1.00 96.81 224 LEU A O 1
ATOM 1835 N N . GLU A 1 225 ? 13.233 0.853 -23.811 1.00 97.81 225 GLU A N 1
ATOM 1836 C CA . GLU A 1 225 ? 13.194 1.974 -24.750 1.00 97.81 225 GLU A CA 1
ATOM 1837 C C . GLU A 1 225 ? 14.553 2.686 -24.832 1.00 97.81 225 GLU A C 1
ATOM 1839 O O . GLU A 1 225 ? 15.039 2.979 -25.927 1.00 97.81 225 GLU A O 1
ATOM 1844 N N . LEU A 1 226 ? 15.213 2.905 -23.689 1.00 97.44 226 LEU A N 1
ATOM 1845 C CA . LEU A 1 226 ? 16.558 3.476 -23.642 1.00 97.44 226 LEU A CA 1
ATOM 1846 C C . LEU A 1 226 ? 17.571 2.602 -24.393 1.00 97.44 226 LEU A C 1
ATOM 1848 O O . LEU A 1 226 ? 18.376 3.118 -25.172 1.00 97.44 226 LEU A O 1
ATOM 1852 N N . HIS A 1 227 ? 17.540 1.286 -24.178 1.00 96.62 227 HIS A N 1
ATOM 1853 C CA . HIS A 1 227 ? 18.429 0.358 -24.875 1.00 96.62 227 HIS A CA 1
ATOM 1854 C C . HIS A 1 227 ? 18.139 0.286 -26.377 1.00 96.62 227 HIS A C 1
ATOM 1856 O O . HIS A 1 227 ? 19.089 0.301 -27.160 1.00 96.62 227 HIS A O 1
ATOM 1862 N N . SER A 1 228 ? 16.867 0.291 -26.787 1.00 98.00 228 SER A N 1
ATOM 1863 C CA . SER A 1 228 ? 16.479 0.348 -28.202 1.00 98.00 228 SER A CA 1
ATOM 1864 C C . SER A 1 228 ? 17.027 1.606 -28.872 1.00 98.00 228 SER A C 1
ATOM 1866 O O . SER A 1 228 ? 17.712 1.512 -29.883 1.00 98.00 228 SER A O 1
ATOM 1868 N N . LYS A 1 229 ? 16.843 2.783 -28.257 1.00 98.25 229 LYS A N 1
ATOM 1869 C CA . LYS A 1 229 ? 17.374 4.050 -28.788 1.00 98.25 229 LYS A CA 1
ATOM 1870 C C . LYS A 1 229 ? 18.899 4.040 -28.909 1.00 98.25 229 LYS A C 1
ATOM 1872 O O . LYS A 1 229 ? 19.444 4.528 -29.899 1.00 98.25 229 LYS A O 1
ATOM 1877 N N . LYS A 1 230 ? 19.603 3.481 -27.916 1.00 98.06 230 LYS A N 1
ATOM 1878 C CA . LYS A 1 230 ? 21.067 3.320 -27.969 1.00 98.06 230 LYS A CA 1
ATOM 1879 C C . LYS A 1 230 ? 21.488 2.406 -29.120 1.00 98.06 230 LYS A C 1
ATOM 1881 O O . LYS A 1 230 ? 22.436 2.735 -29.829 1.00 98.06 230 LYS A O 1
ATOM 1886 N N . TRP A 1 231 ? 20.783 1.293 -29.314 1.00 97.94 231 TRP A N 1
ATOM 1887 C CA . TRP A 1 231 ? 21.027 0.367 -30.418 1.00 97.94 231 TRP A CA 1
ATOM 1888 C C . TRP A 1 231 ? 20.803 1.029 -31.780 1.00 97.94 231 TRP A C 1
ATOM 1890 O O . TRP A 1 231 ? 21.683 0.973 -32.638 1.00 97.94 231 TRP A O 1
ATOM 1900 N N . ASP A 1 232 ? 19.675 1.714 -31.957 1.00 98.12 232 ASP A N 1
ATOM 1901 C CA . ASP A 1 232 ? 19.333 2.392 -33.208 1.00 98.12 232 ASP A CA 1
ATOM 1902 C C . ASP A 1 232 ? 20.359 3.474 -33.558 1.00 98.12 232 ASP A C 1
ATOM 1904 O O . ASP A 1 232 ? 20.803 3.561 -34.705 1.00 98.12 232 ASP A O 1
ATOM 1908 N N . SER A 1 233 ? 20.804 4.243 -32.558 1.00 98.12 233 SER A N 1
ATOM 1909 C CA . SER A 1 233 ? 21.871 5.236 -32.709 1.00 98.12 233 SER A CA 1
ATOM 1910 C C . SER A 1 233 ? 23.201 4.596 -33.115 1.00 98.12 233 SER A C 1
ATOM 1912 O O . SER A 1 233 ? 23.824 5.029 -34.084 1.00 98.12 233 SER A O 1
ATOM 1914 N N . ALA A 1 234 ? 23.621 3.516 -32.447 1.00 98.00 234 ALA A N 1
ATOM 1915 C CA . ALA A 1 234 ? 24.851 2.804 -32.796 1.00 98.00 234 ALA A CA 1
ATOM 1916 C C . ALA A 1 234 ? 24.793 2.207 -34.213 1.00 98.00 234 ALA A C 1
ATOM 1918 O O . ALA A 1 234 ? 25.766 2.275 -34.968 1.00 98.00 234 ALA A O 1
ATOM 1919 N N . MET A 1 235 ? 23.640 1.661 -34.605 1.00 97.69 235 MET A N 1
ATOM 1920 C CA . MET A 1 235 ? 23.435 1.114 -35.942 1.00 97.69 235 MET A CA 1
ATOM 1921 C C . MET A 1 235 ? 23.430 2.216 -37.009 1.00 97.69 235 MET A C 1
ATOM 1923 O O . MET A 1 235 ? 23.983 2.019 -38.092 1.00 97.69 235 MET A O 1
ATOM 1927 N N . GLN A 1 236 ? 22.854 3.382 -36.706 1.00 98.19 236 GLN A N 1
ATOM 1928 C CA . GLN A 1 236 ? 22.911 4.545 -37.587 1.00 98.19 236 GLN A CA 1
ATOM 1929 C C . GLN A 1 236 ? 24.352 5.024 -37.777 1.00 98.19 236 GLN A C 1
ATOM 1931 O O . GLN A 1 236 ? 24.803 5.121 -38.913 1.00 98.19 236 GLN A O 1
ATOM 1936 N N . GLN A 1 237 ? 25.110 5.195 -36.690 1.00 98.19 237 GLN A N 1
ATOM 1937 C CA . GLN A 1 237 ? 26.524 5.578 -36.760 1.00 98.19 237 GLN A CA 1
ATOM 1938 C C . GLN A 1 237 ? 27.354 4.592 -37.588 1.00 98.19 237 GLN A C 1
ATOM 1940 O O . GLN A 1 237 ? 28.246 4.996 -38.334 1.00 98.19 237 GLN A O 1
ATOM 1945 N N . ARG A 1 238 ? 27.071 3.289 -37.479 1.00 97.94 238 ARG A N 1
ATOM 1946 C CA . ARG A 1 238 ? 27.725 2.275 -38.310 1.00 97.94 238 ARG A CA 1
ATOM 1947 C C . ARG A 1 238 ? 27.403 2.475 -39.795 1.00 97.94 238 ARG A C 1
ATOM 1949 O O . ARG A 1 238 ? 28.330 2.467 -40.600 1.00 97.94 238 ARG A O 1
ATOM 1956 N N . ARG A 1 239 ? 26.126 2.667 -40.153 1.00 97.62 239 ARG A N 1
ATOM 1957 C CA . ARG A 1 239 ? 25.705 2.928 -41.543 1.00 97.62 239 ARG A CA 1
ATOM 1958 C C . ARG A 1 239 ? 26.358 4.187 -42.108 1.00 97.62 239 ARG A C 1
ATOM 1960 O O . ARG A 1 239 ? 26.839 4.160 -43.236 1.00 97.62 239 ARG A O 1
ATOM 1967 N N . ASP A 1 240 ? 26.413 5.254 -41.317 1.00 98.06 240 ASP A N 1
ATOM 1968 C CA . ASP A 1 240 ? 27.016 6.520 -41.735 1.00 98.06 240 ASP A CA 1
ATOM 1969 C C . ASP A 1 240 ? 28.514 6.336 -42.032 1.00 98.06 240 ASP A C 1
ATOM 1971 O O . ASP A 1 240 ? 28.983 6.732 -43.098 1.00 98.06 240 ASP A O 1
ATOM 1975 N N . ARG A 1 241 ? 29.246 5.616 -41.169 1.00 97.50 241 ARG A N 1
ATOM 1976 C CA . ARG A 1 241 ? 30.663 5.273 -41.402 1.00 97.50 241 ARG A CA 1
ATOM 1977 C C . ARG A 1 241 ? 30.877 4.382 -42.626 1.00 97.50 241 ARG A C 1
ATOM 1979 O O . ARG A 1 241 ? 31.845 4.573 -43.359 1.00 97.50 241 ARG A O 1
ATOM 1986 N N . GLU A 1 242 ? 30.008 3.396 -42.854 1.00 96.88 242 GLU A N 1
ATOM 1987 C CA . GLU A 1 242 ? 30.069 2.551 -44.057 1.00 96.88 242 GLU A CA 1
ATOM 1988 C C . GLU A 1 242 ? 29.883 3.396 -45.327 1.00 96.88 242 GLU A C 1
ATOM 1990 O O . GLU A 1 242 ? 30.626 3.236 -46.297 1.00 96.88 242 GLU A O 1
ATOM 1995 N N . LEU A 1 243 ? 28.943 4.342 -45.305 1.00 97.81 243 LEU A N 1
ATOM 1996 C CA . LEU A 1 243 ? 28.676 5.247 -46.419 1.00 97.81 243 LEU A CA 1
ATOM 1997 C C . LEU A 1 243 ? 29.832 6.229 -46.660 1.00 97.81 243 LEU A C 1
ATOM 1999 O O . LEU A 1 243 ? 30.216 6.453 -47.809 1.00 97.81 243 LEU A O 1
ATOM 2003 N N . GLU A 1 244 ? 30.429 6.775 -45.599 1.00 97.75 244 GLU A N 1
ATOM 2004 C CA . GLU A 1 244 ? 31.649 7.587 -45.682 1.00 97.75 244 GLU A CA 1
ATOM 2005 C C . GLU A 1 244 ? 32.811 6.806 -46.305 1.00 97.75 244 GLU A C 1
ATOM 2007 O O . GLU A 1 244 ? 33.490 7.316 -47.199 1.00 97.75 244 GLU A O 1
ATOM 2012 N N . TYR A 1 245 ? 33.013 5.552 -45.889 1.00 97.56 245 TYR A N 1
ATOM 2013 C CA . TYR A 1 245 ? 34.043 4.686 -46.459 1.00 97.56 245 TYR A CA 1
ATOM 2014 C C . TYR A 1 245 ? 33.816 4.435 -47.955 1.00 97.56 245 TYR A C 1
ATOM 2016 O O . TYR A 1 245 ? 34.759 4.536 -48.745 1.00 97.56 245 TYR A O 1
ATOM 2024 N N . MET A 1 246 ? 32.575 4.149 -48.365 1.00 97.25 246 MET A N 1
ATOM 2025 C CA . MET A 1 246 ? 32.248 3.935 -49.778 1.00 97.25 246 MET A CA 1
ATOM 2026 C C . MET A 1 246 ? 32.492 5.189 -50.618 1.00 97.25 246 MET A C 1
ATOM 2028 O O . MET A 1 246 ? 33.135 5.085 -51.660 1.00 97.25 246 MET A O 1
ATOM 2032 N N . LYS A 1 247 ? 32.089 6.371 -50.136 1.00 97.38 247 LYS A N 1
ATOM 2033 C CA . LYS A 1 247 ? 32.372 7.652 -50.808 1.00 97.38 247 LYS A CA 1
ATOM 2034 C C . LYS A 1 247 ? 33.870 7.927 -50.927 1.00 97.38 247 LYS A C 1
ATOM 2036 O O . LYS A 1 247 ? 34.343 8.358 -51.973 1.00 97.38 247 LYS A O 1
ATOM 2041 N N . ALA A 1 248 ? 34.637 7.667 -49.868 1.00 97.56 248 ALA A N 1
ATOM 2042 C CA . ALA A 1 248 ? 36.087 7.842 -49.896 1.00 97.56 248 ALA A CA 1
ATOM 2043 C C . ALA A 1 248 ? 36.758 6.887 -50.898 1.00 97.56 248 ALA A C 1
ATOM 2045 O O . ALA A 1 248 ? 37.722 7.262 -51.567 1.00 97.56 248 ALA A O 1
ATOM 2046 N N . ARG A 1 249 ? 36.246 5.656 -51.014 1.00 97.62 249 ARG A N 1
ATOM 2047 C CA . ARG A 1 249 ? 36.700 4.683 -52.011 1.00 97.62 249 ARG A CA 1
ATOM 2048 C C . ARG A 1 249 ? 36.347 5.122 -53.431 1.00 97.62 249 ARG A C 1
ATOM 2050 O O . ARG A 1 249 ? 37.219 5.050 -54.287 1.00 97.62 249 ARG A O 1
ATOM 2057 N N . GLU A 1 250 ? 35.116 5.565 -53.668 1.00 96.94 250 GLU A N 1
ATOM 2058 C CA . GLU A 1 250 ? 34.647 6.077 -54.963 1.00 96.94 250 GLU A CA 1
ATOM 2059 C C . GLU A 1 250 ? 35.515 7.244 -55.438 1.00 96.94 250 GLU A C 1
ATOM 2061 O O . GLU A 1 250 ? 36.123 7.153 -56.500 1.00 96.94 250 GLU A O 1
ATOM 2066 N N . LYS A 1 251 ? 35.723 8.252 -54.583 1.00 97.69 251 LYS A N 1
ATOM 2067 C CA . LYS A 1 251 ? 36.600 9.389 -54.886 1.00 97.69 251 LYS A CA 1
ATOM 2068 C C . LYS A 1 251 ? 38.024 8.958 -55.256 1.00 97.69 251 LYS A C 1
ATOM 2070 O O . LYS A 1 251 ? 38.616 9.492 -56.185 1.00 97.69 251 LYS A O 1
ATOM 2075 N N . ARG A 1 252 ? 38.586 7.969 -54.551 1.00 97.38 252 ARG A N 1
ATOM 2076 C CA . ARG A 1 252 ? 39.926 7.448 -54.865 1.00 97.38 252 ARG A CA 1
ATOM 2077 C C . ARG A 1 252 ? 39.969 6.753 -56.229 1.00 97.38 252 ARG A C 1
ATOM 2079 O O . ARG A 1 252 ? 40.971 6.849 -56.928 1.00 97.38 252 ARG A O 1
ATOM 2086 N N . VAL A 1 253 ? 38.903 6.043 -56.599 1.00 97.62 253 VAL A N 1
ATOM 2087 C CA . VAL A 1 253 ? 38.785 5.425 -57.927 1.00 97.62 253 VAL A CA 1
ATOM 2088 C C . VAL A 1 253 ? 38.701 6.504 -59.006 1.00 97.62 253 VAL A C 1
ATOM 2090 O O . VAL A 1 253 ? 39.455 6.424 -59.970 1.00 97.62 253 VAL A O 1
ATOM 2093 N N . GLU A 1 254 ? 37.883 7.540 -58.812 1.00 97.31 254 GLU A N 1
ATOM 2094 C CA . GLU A 1 254 ? 37.799 8.685 -59.731 1.00 97.31 254 GLU A CA 1
ATOM 2095 C C . GLU A 1 254 ? 39.159 9.383 -59.906 1.00 97.31 254 GLU A C 1
ATOM 2097 O O . GLU A 1 254 ? 39.564 9.687 -61.027 1.00 97.31 254 GLU A O 1
ATOM 2102 N N . GLU A 1 255 ? 39.905 9.595 -58.815 1.00 97.50 255 GLU A N 1
ATOM 2103 C CA . GLU A 1 255 ? 41.260 10.161 -58.856 1.00 97.50 255 GLU A CA 1
ATOM 2104 C C . GLU A 1 255 ? 42.218 9.290 -59.691 1.00 97.50 255 GLU A C 1
ATOM 2106 O O . GLU A 1 255 ? 42.973 9.816 -60.512 1.00 97.50 255 GLU A O 1
ATOM 2111 N N . TYR A 1 256 ? 42.172 7.960 -59.541 1.00 96.62 256 TYR A N 1
ATOM 2112 C CA . TYR A 1 256 ? 42.982 7.049 -60.358 1.00 96.62 256 TYR A CA 1
ATOM 2113 C C . TYR A 1 256 ? 42.562 7.037 -61.830 1.00 96.62 256 TYR A C 1
ATOM 2115 O O . TYR A 1 256 ? 43.425 6.980 -62.706 1.00 96.62 256 TYR A O 1
ATOM 2123 N N . GLU A 1 257 ? 41.266 7.119 -62.130 1.00 96.25 257 GLU A N 1
ATOM 2124 C CA . GLU A 1 257 ? 40.777 7.221 -63.508 1.00 96.25 257 GLU A CA 1
ATOM 2125 C C . GLU A 1 257 ? 41.248 8.514 -64.180 1.00 96.25 257 GLU A C 1
ATOM 2127 O O . GLU A 1 257 ? 41.706 8.481 -65.325 1.00 96.25 257 GLU A O 1
ATOM 2132 N N . GLN A 1 258 ? 41.210 9.639 -63.460 1.00 97.06 258 GLN A N 1
ATOM 2133 C CA . GLN A 1 258 ? 41.734 10.918 -63.942 1.00 97.06 258 GLN A CA 1
ATOM 2134 C C . GLN A 1 258 ? 43.240 10.850 -64.207 1.00 97.06 258 GLN A C 1
ATOM 2136 O O . GLN A 1 258 ? 43.696 11.297 -65.259 1.00 97.06 258 GLN A O 1
ATOM 2141 N N . GLN A 1 259 ? 44.013 10.247 -63.298 1.00 96.88 259 GLN A N 1
ATOM 2142 C CA . GLN A 1 259 ? 45.453 10.041 -63.491 1.00 96.88 259 GLN A CA 1
ATOM 2143 C C . GLN A 1 259 ? 45.745 9.156 -64.709 1.00 96.88 259 GLN A C 1
ATOM 2145 O O . GLN A 1 259 ? 46.630 9.476 -65.501 1.00 96.88 259 GLN A O 1
ATOM 2150 N N . LEU A 1 260 ? 44.979 8.078 -64.903 1.00 96.81 260 LEU A N 1
ATOM 2151 C CA . LEU A 1 260 ? 45.128 7.189 -66.055 1.00 96.81 260 LEU A CA 1
ATOM 2152 C C . LEU A 1 260 ? 44.811 7.911 -67.373 1.00 96.81 260 LEU A C 1
ATOM 2154 O O . LEU A 1 260 ? 45.510 7.723 -68.365 1.00 96.81 260 LEU A O 1
ATOM 2158 N N . GLN A 1 261 ? 43.762 8.737 -67.393 1.00 96.31 261 GLN A N 1
ATOM 2159 C CA . GLN A 1 261 ? 43.423 9.563 -68.554 1.00 96.31 261 GLN A CA 1
ATOM 2160 C C . GLN A 1 261 ? 44.514 10.590 -68.852 1.00 96.31 261 GLN A C 1
ATOM 2162 O O . GLN A 1 261 ? 44.911 10.733 -70.005 1.00 96.31 261 GLN A O 1
ATOM 2167 N N . HIS A 1 262 ? 45.037 11.259 -67.823 1.00 96.31 262 HIS A N 1
ATOM 2168 C CA . HIS A 1 262 ? 46.136 12.205 -67.986 1.00 96.31 262 HIS A CA 1
ATOM 2169 C C . HIS A 1 262 ? 47.372 11.532 -68.594 1.00 96.31 262 HIS A C 1
ATOM 2171 O O . HIS A 1 262 ? 47.913 12.035 -69.576 1.00 96.31 262 HIS A O 1
ATOM 2177 N N . LEU A 1 263 ? 47.747 10.353 -68.086 1.00 96.56 263 LEU A N 1
ATOM 2178 C CA . LEU A 1 263 ? 48.868 9.579 -68.616 1.00 96.56 263 LEU A CA 1
ATOM 2179 C C . LEU A 1 263 ? 48.642 9.173 -70.080 1.00 96.56 263 LEU A C 1
ATOM 2181 O O . LEU A 1 263 ? 49.531 9.341 -70.901 1.00 96.56 263 LEU A O 1
ATOM 2185 N N . ARG A 1 264 ? 47.434 8.722 -70.448 1.00 95.62 264 ARG A N 1
ATOM 2186 C CA . ARG A 1 264 ? 47.102 8.387 -71.848 1.00 95.62 264 ARG A CA 1
ATOM 2187 C C . ARG A 1 264 ? 47.257 9.576 -72.794 1.00 95.62 264 ARG A C 1
ATOM 2189 O O . ARG A 1 264 ? 47.716 9.401 -73.924 1.00 95.62 264 ARG A O 1
ATOM 2196 N N . VAL A 1 265 ? 46.834 10.766 -72.363 1.00 96.25 265 VAL A N 1
ATOM 2197 C CA . VAL A 1 265 ? 46.992 11.998 -73.150 1.00 96.25 265 VAL A CA 1
ATOM 2198 C C . VAL A 1 265 ? 48.474 12.328 -73.297 1.00 96.25 265 VAL A C 1
ATOM 2200 O O . VAL A 1 265 ? 48.925 12.528 -74.422 1.00 96.25 265 VAL A O 1
ATOM 2203 N N . GLN A 1 266 ? 49.232 12.289 -72.198 1.00 96.50 266 GLN A N 1
ATOM 2204 C CA . GLN A 1 266 ? 50.673 12.533 -72.209 1.00 96.50 266 GLN A CA 1
ATOM 2205 C C . GLN A 1 266 ? 51.410 11.552 -73.135 1.00 96.50 266 GLN A C 1
ATOM 2207 O O . GLN A 1 266 ? 52.146 11.988 -74.015 1.00 96.50 266 GLN A O 1
ATOM 2212 N N . ASP A 1 267 ? 51.152 10.248 -73.019 1.00 96.00 267 ASP A N 1
ATOM 2213 C CA . ASP A 1 267 ? 51.750 9.220 -73.879 1.00 96.00 267 ASP A CA 1
ATOM 2214 C C . ASP A 1 267 ? 51.432 9.469 -75.366 1.00 96.00 267 ASP A C 1
ATOM 2216 O O . ASP A 1 267 ? 52.278 9.282 -76.243 1.00 96.00 267 ASP A O 1
ATOM 2220 N N . THR A 1 268 ? 50.210 9.922 -75.672 1.00 95.50 268 THR A N 1
ATOM 2221 C CA . THR A 1 268 ? 49.795 10.259 -77.045 1.00 95.50 268 THR A CA 1
ATOM 2222 C C . THR A 1 268 ? 50.528 11.498 -77.564 1.00 95.50 268 THR A C 1
ATOM 2224 O O . THR A 1 268 ? 50.945 11.534 -78.724 1.00 95.50 268 THR A O 1
ATOM 2227 N N . GLU A 1 269 ? 50.702 12.518 -76.725 1.00 94.88 269 GLU A N 1
ATOM 2228 C CA . GLU A 1 269 ? 51.478 13.716 -77.051 1.00 94.88 269 GLU A CA 1
ATOM 2229 C C . GLU A 1 269 ? 52.954 13.380 -77.281 1.00 94.88 269 GLU A C 1
ATOM 2231 O O . GLU A 1 269 ? 53.520 13.802 -78.290 1.00 94.88 269 GLU A O 1
ATOM 2236 N N . GLU A 1 270 ? 53.562 12.577 -76.406 1.00 95.31 270 GLU A N 1
ATOM 2237 C CA . GLU A 1 270 ? 54.941 12.100 -76.543 1.00 95.31 270 GLU A CA 1
ATOM 2238 C C . GLU A 1 270 ? 55.122 11.284 -77.828 1.00 95.31 270 GLU A C 1
ATOM 2240 O O . GLU A 1 270 ? 56.046 11.544 -78.607 1.00 95.31 270 GLU A O 1
ATOM 2245 N N . TYR A 1 271 ? 54.200 10.360 -78.115 1.00 95.81 271 TYR A N 1
ATOM 2246 C CA . TYR A 1 271 ? 54.188 9.611 -79.370 1.00 95.81 271 TYR A CA 1
ATOM 2247 C C . TYR A 1 271 ? 54.118 10.543 -80.585 1.00 95.81 271 TYR A C 1
ATOM 2249 O O . TYR A 1 271 ? 54.907 10.397 -81.520 1.00 95.81 271 TYR A O 1
ATOM 2257 N N . ASN A 1 272 ? 53.217 11.530 -80.572 1.00 95.31 272 ASN A N 1
ATOM 2258 C CA . ASN A 1 272 ? 53.083 12.501 -81.658 1.00 95.31 272 ASN A CA 1
ATOM 2259 C C . ASN A 1 272 ? 54.354 13.341 -81.832 1.00 95.31 272 ASN A C 1
ATOM 2261 O O . ASN A 1 272 ? 54.785 13.562 -82.962 1.00 95.31 272 ASN A O 1
ATOM 2265 N N . GLN A 1 273 ? 54.992 13.769 -80.740 1.00 95.88 273 GLN A N 1
ATOM 2266 C CA . GLN A 1 273 ? 56.264 14.491 -80.797 1.00 95.88 273 GLN A CA 1
ATOM 2267 C C . GLN A 1 273 ? 57.364 13.645 -81.443 1.00 95.88 273 GLN A C 1
ATOM 2269 O O . GLN A 1 273 ? 58.090 14.136 -82.308 1.00 95.88 273 GLN A O 1
ATOM 2274 N N . VAL A 1 274 ? 57.495 12.376 -81.044 1.00 95.44 274 VAL A N 1
ATOM 2275 C CA . VAL A 1 274 ? 58.478 11.452 -81.630 1.00 95.44 274 VAL A CA 1
ATOM 2276 C C . VAL A 1 274 ? 58.165 11.194 -83.102 1.00 95.44 274 VAL A C 1
ATOM 2278 O O . VAL A 1 274 ? 59.069 11.244 -83.935 1.00 95.44 274 VAL A O 1
ATOM 2281 N N . LYS A 1 275 ? 56.891 10.985 -83.443 1.00 97.12 275 LYS A N 1
ATOM 2282 C CA . LYS A 1 275 ? 56.440 10.798 -84.823 1.00 97.12 275 LYS A CA 1
ATOM 2283 C C . LYS A 1 275 ? 56.804 11.998 -85.701 1.00 97.12 275 LYS A C 1
ATOM 2285 O O . LYS A 1 275 ? 57.424 11.800 -86.739 1.00 97.12 275 LYS A O 1
ATOM 2290 N N . ILE A 1 276 ? 56.499 13.222 -85.263 1.00 95.44 276 ILE A N 1
ATOM 2291 C CA . ILE A 1 276 ? 56.845 14.453 -85.992 1.00 95.44 276 ILE A CA 1
ATOM 2292 C C . ILE A 1 276 ? 58.361 14.557 -86.193 1.00 95.44 276 ILE A C 1
ATOM 2294 O O . ILE A 1 276 ? 58.808 14.875 -87.295 1.00 95.44 276 ILE A O 1
ATOM 2298 N N . LYS A 1 277 ? 59.164 14.264 -85.158 1.00 96.44 277 LYS A N 1
ATOM 2299 C CA . LYS A 1 277 ? 60.635 14.273 -85.263 1.00 96.44 277 LYS A CA 1
ATOM 2300 C C . LYS A 1 277 ? 61.121 13.298 -86.336 1.00 96.44 277 LYS A C 1
ATOM 2302 O O . LYS A 1 277 ? 61.844 13.708 -87.236 1.00 96.44 277 LYS A O 1
ATOM 2307 N N . LEU A 1 278 ? 60.662 12.046 -86.291 1.00 94.94 278 LEU A N 1
ATOM 2308 C CA . LEU A 1 278 ? 61.047 11.023 -87.267 1.00 94.94 278 LEU A CA 1
ATOM 2309 C C . LEU A 1 278 ? 60.580 11.363 -88.690 1.00 94.94 278 LEU A C 1
ATOM 2311 O O . LEU A 1 278 ? 61.340 11.193 -89.639 1.00 94.94 278 LEU A O 1
ATOM 2315 N N . GLU A 1 279 ? 59.355 11.866 -88.857 1.00 94.56 279 GLU A N 1
ATOM 2316 C CA . GLU A 1 279 ? 58.848 12.321 -90.158 1.00 94.56 279 GLU A CA 1
ATOM 2317 C C . GLU A 1 279 ? 59.687 13.482 -90.714 1.00 94.56 279 GLU A C 1
ATOM 2319 O O . GLU A 1 279 ? 60.000 13.499 -91.906 1.00 94.56 279 GLU A O 1
ATOM 2324 N N . THR A 1 280 ? 60.113 14.411 -89.854 1.00 95.31 280 THR A N 1
ATOM 2325 C CA . THR A 1 280 ? 60.999 15.526 -90.226 1.00 95.31 280 THR A CA 1
ATOM 2326 C C . THR A 1 280 ? 62.383 15.023 -90.639 1.00 95.31 280 THR A C 1
ATOM 2328 O O . THR A 1 280 ? 62.895 15.426 -91.683 1.00 95.31 280 THR A O 1
ATOM 2331 N N . ASP A 1 281 ? 62.973 14.098 -89.879 1.00 95.25 281 ASP A N 1
ATOM 2332 C CA . ASP A 1 281 ? 64.270 13.497 -90.210 1.00 95.25 281 ASP A CA 1
ATOM 2333 C C . ASP A 1 281 ? 64.219 12.759 -91.556 1.00 95.25 281 ASP A C 1
ATOM 2335 O O . ASP A 1 281 ? 65.119 12.902 -92.387 1.00 95.25 281 ASP A O 1
ATOM 2339 N N . VAL A 1 282 ? 63.132 12.022 -91.824 1.00 94.81 282 VAL A N 1
ATOM 2340 C CA . VAL A 1 282 ? 62.898 11.377 -93.125 1.00 94.81 282 VAL A CA 1
ATOM 2341 C C . VAL A 1 282 ? 62.831 12.414 -94.249 1.00 94.81 282 VAL A C 1
ATOM 2343 O O . VAL A 1 282 ? 63.460 12.208 -95.288 1.00 94.81 282 VAL A O 1
ATOM 2346 N N . GLN A 1 283 ? 62.122 13.532 -94.060 1.00 93.75 283 GLN A N 1
ATOM 2347 C CA . GLN A 1 283 ? 62.062 14.612 -95.055 1.00 93.75 283 GLN A CA 1
ATOM 2348 C C . GLN A 1 283 ? 63.446 15.219 -95.328 1.00 93.75 283 GLN A C 1
ATOM 2350 O O . GLN A 1 283 ? 63.818 15.398 -96.491 1.00 93.75 283 GLN A O 1
ATOM 2355 N N . ILE A 1 284 ? 64.239 15.480 -94.284 1.00 94.75 284 ILE A N 1
ATOM 2356 C CA . ILE A 1 284 ? 65.605 16.011 -94.416 1.00 94.75 284 ILE A CA 1
ATOM 2357 C C . ILE A 1 284 ? 66.488 15.031 -95.196 1.00 94.75 284 ILE A C 1
ATOM 2359 O O . ILE A 1 284 ? 67.172 15.429 -96.141 1.00 94.75 284 ILE A O 1
ATOM 2363 N N . LEU A 1 285 ? 66.454 13.741 -94.850 1.00 94.19 285 LEU A N 1
ATOM 2364 C CA . LEU A 1 285 ? 67.230 12.709 -95.541 1.00 94.19 285 LEU A CA 1
ATOM 2365 C C . LEU A 1 285 ? 66.813 12.562 -97.009 1.00 94.19 285 LEU A C 1
ATOM 2367 O O . LEU A 1 285 ? 67.667 12.418 -97.886 1.00 94.19 285 LEU A O 1
ATOM 2371 N N . GLN A 1 286 ? 65.514 12.643 -97.307 1.00 91.88 286 GLN A N 1
ATOM 2372 C CA . GLN A 1 286 ? 65.017 12.655 -98.685 1.00 91.88 286 GLN A CA 1
ATOM 2373 C C . GLN A 1 286 ? 65.536 13.868 -99.465 1.00 91.88 286 GLN A C 1
ATOM 2375 O O . GLN A 1 286 ? 65.964 13.716 -100.612 1.00 91.88 286 GLN A O 1
ATOM 2380 N N . GLN A 1 287 ? 65.551 15.053 -98.848 1.00 93.19 287 GLN A N 1
ATOM 2381 C CA . GLN A 1 287 ? 66.085 16.268 -99.460 1.00 93.19 287 GLN A CA 1
ATOM 2382 C C . GLN A 1 287 ? 67.592 16.146 -99.729 1.00 93.19 287 GLN A C 1
ATOM 2384 O O . GLN A 1 287 ? 68.044 16.453 -100.834 1.00 93.19 287 GLN A O 1
ATOM 2389 N N . GLN A 1 288 ? 68.366 15.641 -98.765 1.00 92.56 288 GLN A N 1
ATOM 2390 C CA . GLN A 1 288 ? 69.799 15.376 -98.936 1.00 92.56 288 GLN A CA 1
ATOM 2391 C C . GLN A 1 288 ? 70.056 14.362 -100.056 1.00 92.56 288 GLN A C 1
ATOM 2393 O O . GLN A 1 288 ? 70.943 14.565 -100.884 1.00 92.56 288 GLN A O 1
ATOM 2398 N N . LEU A 1 289 ? 69.252 13.297 -100.139 1.00 92.56 289 LEU A N 1
ATOM 2399 C CA . LEU A 1 289 ? 69.352 12.308 -101.211 1.00 92.56 289 LEU A CA 1
ATOM 2400 C C . LEU A 1 289 ? 69.051 12.926 -102.583 1.00 92.56 289 LEU A C 1
ATOM 2402 O O . LEU A 1 289 ? 69.751 12.632 -103.550 1.00 92.56 289 LEU A O 1
ATOM 2406 N N . GLN A 1 290 ? 68.033 13.785 -102.692 1.00 91.56 290 GLN A N 1
ATOM 2407 C CA . GLN A 1 290 ? 67.738 14.510 -103.932 1.00 91.56 290 GLN A CA 1
ATOM 2408 C C . GLN A 1 290 ? 68.877 15.457 -104.325 1.00 91.56 290 GLN A C 1
ATOM 2410 O O . GLN A 1 290 ? 69.290 15.455 -105.485 1.00 91.56 290 GLN A O 1
ATOM 2415 N N . GLN A 1 291 ? 69.432 16.211 -103.372 1.00 91.06 291 GLN A N 1
ATOM 2416 C CA . GLN A 1 291 ? 70.603 17.064 -103.605 1.00 91.06 291 GLN A CA 1
ATOM 2417 C C . GLN A 1 291 ? 71.810 16.246 -104.079 1.00 91.06 291 GLN A C 1
ATOM 2419 O O . GLN A 1 291 ? 72.485 16.640 -105.032 1.00 91.06 291 GLN A O 1
ATOM 2424 N N . MET A 1 292 ? 72.052 15.087 -103.460 1.00 92.50 292 MET A N 1
ATOM 2425 C CA . MET A 1 292 ? 73.122 14.164 -103.834 1.00 92.50 292 MET A CA 1
ATOM 2426 C C . MET A 1 292 ? 72.913 13.597 -105.246 1.00 92.50 292 MET A C 1
ATOM 2428 O O . MET A 1 292 ? 73.840 13.578 -106.052 1.00 92.50 292 MET A O 1
ATOM 2432 N N . LYS A 1 293 ? 71.687 13.184 -105.589 1.00 91.19 293 LYS A N 1
ATOM 2433 C CA . LYS A 1 293 ? 71.340 12.751 -106.953 1.00 91.19 293 LYS A CA 1
ATOM 2434 C C . LYS A 1 293 ? 71.591 13.857 -107.977 1.00 91.19 293 LYS A C 1
ATOM 2436 O O . LYS A 1 293 ? 72.201 13.584 -109.004 1.00 91.19 293 LYS A O 1
ATOM 2441 N N . ALA A 1 294 ? 71.188 15.094 -107.682 1.00 90.44 294 ALA A N 1
ATOM 2442 C CA . ALA A 1 294 ? 71.428 16.236 -108.561 1.00 90.44 294 ALA A CA 1
ATOM 2443 C C . ALA A 1 294 ? 72.930 16.531 -108.738 1.00 90.44 294 ALA A C 1
ATOM 2445 O O . ALA A 1 294 ? 73.383 16.786 -109.852 1.00 90.44 294 ALA A O 1
ATOM 2446 N N . THR A 1 295 ? 73.728 16.439 -107.667 1.00 90.69 295 THR A N 1
ATOM 2447 C CA . THR A 1 295 ? 75.192 16.605 -107.755 1.00 90.69 295 THR A CA 1
ATOM 2448 C C . THR A 1 295 ? 75.857 15.476 -108.536 1.00 90.69 295 THR A C 1
ATOM 2450 O O . THR A 1 295 ? 76.750 15.748 -109.339 1.00 90.69 295 THR A O 1
ATOM 2453 N N . TYR A 1 296 ? 75.426 14.224 -108.356 1.00 91.50 296 TYR A N 1
ATOM 2454 C CA . TYR A 1 296 ? 75.932 13.107 -109.155 1.00 91.50 296 TYR A CA 1
ATOM 2455 C C . TYR A 1 296 ? 75.554 13.228 -110.627 1.00 91.50 296 TYR A C 1
ATOM 2457 O O . TYR A 1 296 ? 76.421 13.016 -111.469 1.00 91.50 296 TYR A O 1
ATOM 2465 N N . GLN A 1 297 ? 74.319 13.621 -110.943 1.00 90.94 297 GLN A N 1
ATOM 2466 C CA . GLN A 1 297 ? 73.892 13.862 -112.320 1.00 90.94 297 GLN A CA 1
ATOM 2467 C C . GLN A 1 297 ? 74.738 14.962 -112.975 1.00 90.94 297 GLN A C 1
ATOM 2469 O O . GLN A 1 297 ? 75.275 14.759 -114.060 1.00 90.94 297 GLN A O 1
ATOM 2474 N N . LEU A 1 298 ? 74.965 16.078 -112.275 1.00 90.94 298 LEU A N 1
ATOM 2475 C CA . LEU A 1 298 ? 75.843 17.148 -112.754 1.00 90.94 298 LEU A CA 1
ATOM 2476 C C . LEU A 1 298 ? 77.285 16.660 -112.980 1.00 90.94 298 LEU A C 1
ATOM 2478 O O . LEU A 1 298 ? 77.932 17.032 -113.958 1.00 90.94 298 LEU A O 1
ATOM 2482 N N . ASN A 1 299 ? 77.818 15.834 -112.077 1.00 90.19 299 ASN A N 1
ATOM 2483 C CA . ASN A 1 299 ? 79.158 15.267 -112.229 1.00 90.19 299 ASN A CA 1
ATOM 2484 C C . ASN A 1 299 ? 79.235 14.265 -113.385 1.00 90.19 299 ASN A C 1
ATOM 2486 O O . ASN A 1 299 ? 80.243 14.249 -114.090 1.00 90.19 299 ASN A O 1
ATOM 2490 N N . GLN A 1 300 ? 78.189 13.467 -113.602 1.00 88.56 300 GLN A N 1
ATOM 2491 C CA . GLN A 1 300 ? 78.078 12.574 -114.750 1.00 88.56 300 GLN A CA 1
ATOM 2492 C C . GLN A 1 300 ? 78.094 13.380 -116.051 1.00 88.56 300 GLN A C 1
ATOM 2494 O O . GLN A 1 300 ? 78.937 13.109 -116.899 1.00 88.56 300 GLN A O 1
ATOM 2499 N N . GLU A 1 301 ? 77.277 14.431 -116.165 1.00 88.25 301 GLU A N 1
ATOM 2500 C CA . GLU A 1 301 ? 77.278 15.336 -117.324 1.00 88.25 301 GLU A CA 1
ATOM 2501 C C . GLU A 1 301 ? 78.663 15.972 -117.558 1.00 88.25 301 GLU A C 1
ATOM 2503 O O . GLU A 1 301 ? 79.137 16.035 -118.695 1.00 88.25 301 GLU A O 1
ATOM 2508 N N . LYS A 1 302 ? 79.376 16.375 -116.493 1.00 88.25 302 LYS A N 1
ATOM 2509 C CA . LYS A 1 302 ? 80.766 16.872 -116.587 1.00 88.25 302 LYS A CA 1
ATOM 2510 C C . LYS A 1 302 ? 81.752 15.812 -117.085 1.00 88.25 302 LYS A C 1
ATOM 2512 O O . LYS A 1 302 ? 82.637 16.126 -117.880 1.00 88.25 302 LYS A O 1
ATOM 2517 N N . LEU A 1 303 ? 81.651 14.578 -116.595 1.00 86.75 303 LEU A N 1
ATOM 2518 C CA . LEU A 1 303 ? 82.488 13.453 -117.023 1.00 86.75 303 LEU A CA 1
ATOM 2519 C C . LEU A 1 303 ? 82.224 13.093 -118.483 1.00 86.75 303 LEU A C 1
ATOM 2521 O O . LEU A 1 303 ? 83.169 12.878 -119.235 1.00 86.75 303 LEU A O 1
ATOM 2525 N N . GLU A 1 304 ? 80.960 13.084 -118.888 1.00 86.56 304 GLU A N 1
ATOM 2526 C CA . GLU A 1 304 ? 80.523 12.825 -120.256 1.00 86.56 304 GLU A CA 1
ATOM 2527 C C . GLU A 1 304 ? 81.049 13.904 -121.209 1.00 86.56 304 GLU A C 1
ATOM 2529 O O . GLU A 1 304 ? 81.616 13.589 -122.257 1.00 86.56 304 GLU A O 1
ATOM 2534 N N . TYR A 1 305 ? 80.980 15.173 -120.795 1.00 87.31 305 TYR A N 1
ATOM 2535 C CA . TYR A 1 305 ? 81.619 16.283 -121.498 1.00 87.31 305 TYR A CA 1
ATOM 2536 C C . TYR A 1 305 ? 83.137 16.078 -121.627 1.00 87.31 305 TYR A C 1
ATOM 2538 O O . TYR A 1 305 ? 83.675 16.115 -122.734 1.00 87.31 305 TYR A O 1
ATOM 2546 N N . ASN A 1 306 ? 83.837 15.794 -120.523 1.00 85.38 306 ASN A N 1
ATOM 2547 C CA . ASN A 1 306 ? 85.283 15.543 -120.540 1.00 85.38 306 ASN A CA 1
ATOM 2548 C C . ASN A 1 306 ? 85.658 14.354 -121.438 1.00 85.38 306 ASN A C 1
ATOM 2550 O O . ASN A 1 306 ? 86.639 14.423 -122.180 1.00 85.38 306 ASN A O 1
ATOM 2554 N N . PHE A 1 307 ? 84.872 13.277 -121.407 1.00 87.56 307 PHE A N 1
ATOM 2555 C CA . PHE A 1 307 ? 85.058 12.112 -122.264 1.00 87.56 307 PHE A CA 1
ATOM 2556 C C . PHE A 1 307 ? 84.883 12.471 -123.740 1.00 87.56 307 PHE A C 1
ATOM 2558 O O . PHE A 1 307 ? 85.710 12.082 -124.561 1.00 87.56 307 PHE A O 1
ATOM 2565 N N . GLN A 1 308 ? 83.863 13.259 -124.092 1.00 83.50 308 GLN A N 1
ATOM 2566 C CA . GLN A 1 308 ? 83.682 13.742 -125.462 1.00 83.50 308 GLN A CA 1
ATOM 2567 C C . GLN A 1 308 ? 84.856 14.610 -125.927 1.00 83.50 308 GLN A C 1
ATOM 2569 O O . GLN A 1 308 ? 85.301 14.462 -127.065 1.00 83.50 308 GLN A O 1
ATOM 2574 N N . VAL A 1 309 ? 85.394 15.479 -125.062 1.00 84.44 309 VAL A N 1
ATOM 2575 C CA . VAL A 1 309 ? 86.591 16.277 -125.376 1.00 84.44 309 VAL A CA 1
ATOM 2576 C C . VAL A 1 309 ? 87.807 15.375 -125.607 1.00 84.44 309 VAL A C 1
ATOM 2578 O O . VAL A 1 309 ? 88.506 15.540 -126.606 1.00 84.44 309 VAL A O 1
ATOM 2581 N N . LEU A 1 310 ? 88.049 14.395 -124.731 1.00 81.00 310 LEU A N 1
ATOM 2582 C CA . LEU A 1 310 ? 89.147 13.435 -124.889 1.00 81.00 310 LEU A CA 1
ATOM 2583 C C . LEU A 1 310 ? 88.990 12.589 -126.152 1.00 81.00 310 LEU A C 1
ATOM 2585 O O . LEU A 1 310 ? 89.965 12.408 -126.871 1.00 81.00 310 LEU A O 1
ATOM 2589 N N . ARG A 1 311 ? 87.774 12.131 -126.458 1.00 82.88 311 ARG A N 1
ATOM 2590 C CA . ARG A 1 311 ? 87.467 11.384 -127.679 1.00 82.88 311 ARG A CA 1
ATOM 2591 C C . ARG A 1 311 ? 87.735 12.222 -128.925 1.00 82.88 311 ARG A C 1
ATOM 2593 O O . ARG A 1 311 ? 88.408 11.738 -129.824 1.00 82.88 311 ARG A O 1
ATOM 2600 N N . LYS A 1 312 ? 87.299 13.488 -128.953 1.00 80.38 312 LYS A N 1
ATOM 2601 C CA . LYS A 1 312 ? 87.629 14.413 -130.052 1.00 80.38 312 LYS A CA 1
ATOM 2602 C C . LYS A 1 312 ? 89.138 14.600 -130.200 1.00 80.38 312 LYS A C 1
ATOM 2604 O O . LYS A 1 312 ? 89.645 14.549 -131.313 1.00 80.38 312 LYS A O 1
ATOM 2609 N N . ARG A 1 313 ? 89.867 14.744 -129.089 1.00 79.81 313 ARG A N 1
ATOM 2610 C CA . ARG A 1 313 ? 91.335 14.823 -129.101 1.00 79.81 313 ARG A CA 1
ATOM 2611 C C . ARG A 1 313 ? 91.982 13.530 -129.611 1.00 79.81 313 ARG A C 1
ATOM 2613 O O . ARG A 1 313 ? 93.005 13.591 -130.287 1.00 79.81 313 ARG A O 1
ATOM 2620 N N . ASP A 1 314 ? 91.429 12.368 -129.279 1.00 79.00 314 ASP A N 1
ATOM 2621 C CA . ASP A 1 314 ? 91.958 11.079 -129.725 1.00 79.00 314 ASP A CA 1
ATOM 2622 C C . ASP A 1 314 ? 91.668 10.836 -131.212 1.00 79.00 314 ASP A C 1
ATOM 2624 O O . ASP A 1 314 ? 92.552 10.392 -131.943 1.00 79.00 314 ASP A O 1
ATOM 2628 N N . ASP A 1 315 ? 90.491 11.244 -131.693 1.00 81.12 315 ASP A N 1
ATOM 2629 C CA . ASP A 1 315 ? 90.153 11.285 -133.118 1.00 81.12 315 ASP A CA 1
ATOM 2630 C C . ASP A 1 315 ? 91.110 12.227 -133.878 1.00 81.12 315 ASP A C 1
ATOM 2632 O O . ASP A 1 315 ? 91.674 11.848 -134.907 1.00 81.12 315 ASP A O 1
ATOM 2636 N N . GLU A 1 316 ? 91.390 13.423 -133.344 1.00 77.00 316 GLU A N 1
ATOM 2637 C CA . GLU A 1 316 ? 92.387 14.360 -133.888 1.00 77.00 316 GLU A CA 1
ATOM 2638 C C . GLU A 1 316 ? 93.808 13.766 -133.888 1.00 77.00 316 GLU A C 1
ATOM 2640 O O . GLU A 1 316 ? 94.532 13.849 -134.888 1.00 77.00 316 GLU A O 1
ATOM 2645 N N . ASN A 1 317 ? 94.215 13.102 -132.803 1.00 76.75 317 ASN A N 1
ATOM 2646 C CA . ASN A 1 317 ? 95.492 12.392 -132.717 1.00 76.75 317 ASN A CA 1
ATOM 2647 C C . ASN A 1 317 ? 95.563 11.223 -133.706 1.00 76.75 317 ASN A C 1
ATOM 2649 O O . ASN A 1 317 ? 96.616 11.002 -134.306 1.00 76.75 317 ASN A O 1
ATOM 2653 N N . MET A 1 318 ? 94.473 10.479 -133.909 1.00 77.31 318 MET A N 1
ATOM 2654 C CA . MET A 1 318 ? 94.386 9.386 -134.877 1.00 77.31 318 MET A CA 1
ATOM 2655 C C . MET A 1 318 ? 94.514 9.920 -136.304 1.00 77.31 318 MET A C 1
ATOM 2657 O O . MET A 1 318 ? 95.285 9.370 -137.097 1.00 77.31 318 MET A O 1
ATOM 2661 N N . VAL A 1 319 ? 93.837 11.029 -136.622 1.00 76.25 319 VAL A N 1
ATOM 2662 C CA . VAL A 1 319 ? 93.990 11.743 -137.897 1.00 76.25 319 VAL A CA 1
ATOM 2663 C C . VAL A 1 319 ? 95.447 12.162 -138.091 1.00 76.25 319 VAL A C 1
ATOM 2665 O O . VAL A 1 319 ? 96.028 11.855 -139.136 1.00 76.25 319 VAL A O 1
ATOM 2668 N N . THR A 1 320 ? 96.072 12.752 -137.070 1.00 72.62 320 THR A N 1
ATOM 2669 C CA . THR A 1 320 ? 97.476 13.192 -137.093 1.00 72.62 320 THR A CA 1
ATOM 2670 C C . THR A 1 320 ? 98.446 12.017 -137.278 1.00 72.62 320 THR A C 1
ATOM 2672 O O . THR A 1 320 ? 99.324 12.066 -138.144 1.00 72.62 320 THR A O 1
ATOM 2675 N N . LYS A 1 321 ? 98.248 10.901 -136.560 1.00 72.75 321 LYS A N 1
ATOM 2676 C CA . LYS A 1 321 ? 98.999 9.645 -136.750 1.00 72.75 321 LYS A CA 1
ATOM 2677 C C . LYS A 1 321 ? 98.816 9.086 -138.156 1.00 72.75 321 LYS A C 1
ATOM 2679 O O . LYS A 1 321 ? 99.785 8.626 -138.756 1.00 72.75 321 LYS A O 1
ATOM 2684 N N . SER A 1 322 ? 97.600 9.124 -138.703 1.00 69.44 322 SER A N 1
ATOM 2685 C CA . SER A 1 322 ? 97.330 8.660 -140.068 1.00 69.44 322 SER A CA 1
ATOM 2686 C C . SER A 1 322 ? 98.052 9.528 -141.106 1.00 69.44 322 SER A C 1
ATOM 2688 O O . SER A 1 322 ? 98.620 8.998 -142.061 1.00 69.44 322 SER A O 1
ATOM 2690 N N . GLN A 1 323 ? 98.100 10.850 -140.900 1.00 69.44 323 GLN A N 1
ATOM 2691 C CA . GLN A 1 323 ? 98.820 11.789 -141.761 1.00 69.44 323 GLN A CA 1
ATOM 2692 C C . GLN A 1 323 ? 100.337 11.575 -141.683 1.00 69.44 323 GLN A C 1
ATOM 2694 O O . GLN A 1 323 ? 101.005 11.563 -142.718 1.00 69.44 323 GLN A O 1
ATOM 2699 N N . GLN A 1 324 ? 100.887 11.338 -140.487 1.00 66.88 324 GLN A N 1
ATOM 2700 C CA . GLN A 1 324 ? 102.300 10.989 -140.309 1.00 66.88 324 GLN A CA 1
ATOM 2701 C C . GLN A 1 324 ? 102.641 9.621 -140.922 1.00 66.88 324 GLN A C 1
ATOM 2703 O O . GLN A 1 324 ? 103.639 9.519 -141.633 1.00 66.88 324 GLN A O 1
ATOM 2708 N N . LYS A 1 325 ? 101.785 8.596 -140.765 1.00 65.31 325 LYS A N 1
ATOM 2709 C CA . LYS A 1 325 ? 101.938 7.300 -141.458 1.00 65.31 325 LYS A CA 1
ATOM 2710 C C . LYS A 1 325 ? 101.965 7.475 -142.976 1.00 65.31 325 LYS A C 1
ATOM 2712 O O . LYS A 1 325 ? 102.865 6.949 -143.618 1.00 65.31 325 LYS A O 1
ATOM 2717 N N . ARG A 1 326 ? 101.053 8.273 -143.551 1.00 60.91 326 ARG A N 1
ATOM 2718 C CA . ARG A 1 326 ? 101.052 8.580 -144.996 1.00 60.91 326 ARG A CA 1
ATOM 2719 C C . ARG A 1 326 ? 102.319 9.309 -145.451 1.00 60.91 326 ARG A C 1
ATOM 2721 O O . ARG A 1 326 ? 102.756 9.073 -146.573 1.00 60.91 326 ARG A O 1
ATOM 2728 N N . LYS A 1 327 ? 102.915 10.171 -144.616 1.00 61.47 327 LYS A N 1
ATOM 2729 C CA . LYS A 1 327 ? 104.216 10.806 -144.905 1.00 61.47 327 LYS A CA 1
ATOM 2730 C C . LYS A 1 327 ? 105.361 9.788 -144.897 1.00 61.47 327 LYS A C 1
ATOM 2732 O O . LYS A 1 327 ? 106.172 9.814 -145.814 1.00 61.47 327 LYS A O 1
ATOM 2737 N N . ILE A 1 328 ? 105.390 8.863 -143.935 1.00 60.97 328 ILE A N 1
ATOM 2738 C CA . ILE A 1 328 ? 106.402 7.794 -143.865 1.00 60.97 328 ILE A CA 1
ATOM 2739 C C . ILE A 1 328 ? 106.289 6.854 -145.072 1.00 60.97 328 ILE A C 1
ATOM 2741 O O . ILE A 1 328 ? 107.290 6.586 -145.727 1.00 60.97 328 ILE A O 1
ATOM 2745 N N . THR A 1 329 ? 105.078 6.419 -145.439 1.00 58.25 329 THR A N 1
ATOM 2746 C CA . THR A 1 329 ? 104.873 5.585 -146.636 1.00 58.25 329 THR A CA 1
ATOM 2747 C C . THR A 1 329 ? 105.329 6.308 -147.908 1.00 58.25 329 THR A C 1
ATOM 2749 O O . THR A 1 329 ? 105.938 5.688 -148.771 1.00 58.25 329 THR A O 1
ATOM 2752 N N . ARG A 1 330 ? 105.136 7.631 -148.006 1.00 57.31 330 ARG A N 1
ATOM 2753 C CA . ARG A 1 330 ? 105.643 8.434 -149.134 1.00 57.31 330 ARG A CA 1
ATOM 2754 C C . ARG A 1 330 ? 107.177 8.486 -149.207 1.00 57.31 330 ARG A C 1
ATOM 2756 O O . ARG A 1 330 ? 107.713 8.463 -150.307 1.00 57.31 330 ARG A O 1
ATOM 2763 N N . PHE A 1 331 ? 107.877 8.502 -148.071 1.00 57.41 331 PHE A N 1
ATOM 2764 C CA . PHE A 1 331 ? 109.347 8.440 -148.033 1.00 57.41 331 PHE A CA 1
ATOM 2765 C C . PHE A 1 331 ? 109.911 7.055 -148.384 1.00 57.41 331 PHE A C 1
ATOM 2767 O O . PHE A 1 331 ? 111.009 6.966 -148.930 1.00 57.41 331 PHE A O 1
ATOM 2774 N N . VAL A 1 332 ? 109.161 5.981 -148.120 1.00 56.31 332 VAL A N 1
ATOM 2775 C CA . VAL A 1 332 ? 109.555 4.618 -148.520 1.00 56.31 332 VAL A CA 1
ATOM 2776 C C . VAL A 1 332 ? 109.406 4.417 -150.034 1.00 56.31 332 VAL A C 1
ATOM 2778 O O . VAL A 1 332 ? 110.261 3.786 -150.642 1.00 56.31 332 VAL A O 1
ATOM 2781 N N . TYR A 1 333 ? 108.386 5.012 -150.666 1.00 52.47 333 TYR A N 1
ATOM 2782 C CA . TYR A 1 333 ? 108.195 4.924 -152.122 1.00 52.47 333 TYR A CA 1
ATOM 2783 C C . TYR A 1 333 ? 109.169 5.798 -152.936 1.00 52.47 333 TYR A C 1
ATOM 2785 O O . TYR A 1 333 ? 109.554 5.402 -154.028 1.00 52.47 333 TYR A O 1
ATOM 2793 N N . TYR A 1 334 ? 109.648 6.930 -152.406 1.00 52.03 334 TYR A N 1
ATOM 2794 C CA . TYR A 1 334 ? 110.626 7.781 -153.109 1.00 52.03 334 TYR A CA 1
ATOM 2795 C C . TYR A 1 334 ? 112.061 7.223 -153.150 1.00 52.03 334 TYR A C 1
ATOM 2797 O O . TYR A 1 334 ? 112.900 7.778 -153.851 1.00 52.03 334 TYR A O 1
ATOM 2805 N N . ASN A 1 335 ? 112.358 6.137 -152.426 1.00 49.69 335 ASN A N 1
ATOM 2806 C CA . ASN A 1 335 ? 113.666 5.475 -152.491 1.00 49.69 335 ASN A CA 1
ATOM 2807 C C . ASN A 1 335 ? 113.769 4.400 -153.591 1.00 49.69 335 ASN A C 1
ATOM 2809 O O . ASN A 1 335 ? 114.853 3.855 -153.765 1.00 49.69 335 ASN A O 1
ATOM 2813 N N . ASN A 1 336 ? 112.694 4.093 -154.333 1.00 49.22 336 ASN A N 1
ATOM 2814 C CA . ASN A 1 336 ? 112.690 2.975 -155.291 1.00 49.22 336 ASN A CA 1
ATOM 2815 C C . ASN A 1 336 ? 112.648 3.348 -156.790 1.00 49.22 336 ASN A C 1
ATOM 2817 O O . ASN A 1 336 ? 112.779 2.437 -157.595 1.00 49.22 336 ASN A O 1
ATOM 2821 N N . ASP A 1 337 ? 112.587 4.631 -157.180 1.00 40.78 337 ASP A N 1
ATOM 2822 C CA . ASP A 1 337 ? 112.557 5.061 -158.601 1.00 40.78 337 ASP A CA 1
ATOM 2823 C C . ASP A 1 337 ? 113.726 6.009 -158.989 1.00 40.78 337 ASP A C 1
ATOM 2825 O O . ASP A 1 337 ? 113.534 7.051 -159.611 1.00 40.78 337 ASP A O 1
ATOM 2829 N N . VAL A 1 338 ? 114.967 5.648 -158.614 1.00 48.72 338 VAL A N 1
ATOM 2830 C CA . VAL A 1 338 ? 116.233 6.183 -159.199 1.00 48.72 338 VAL A CA 1
ATOM 2831 C C . VAL A 1 338 ? 117.106 5.050 -159.791 1.00 48.72 338 VAL A C 1
ATOM 2833 O O . VAL A 1 338 ? 118.282 5.224 -160.086 1.00 48.72 338 VAL A O 1
ATOM 2836 N N . PHE A 1 339 ? 116.525 3.875 -160.045 1.00 47.41 339 PHE A N 1
ATOM 2837 C CA . PHE A 1 339 ? 117.121 2.856 -160.919 1.00 47.41 339 PHE A CA 1
ATOM 2838 C C . PHE A 1 339 ? 116.130 2.474 -162.024 1.00 47.41 339 PHE A C 1
ATOM 2840 O O . PHE A 1 339 ? 115.526 1.406 -161.981 1.00 47.41 339 PHE A O 1
ATOM 2847 N N . MET A 1 340 ? 115.955 3.379 -162.991 1.00 36.09 340 MET A N 1
ATOM 2848 C CA . MET A 1 340 ? 115.996 3.108 -164.439 1.00 36.09 340 MET A CA 1
ATOM 2849 C C . MET A 1 340 ? 115.905 4.408 -165.230 1.00 36.09 340 MET A C 1
ATOM 2851 O O . MET A 1 340 ? 114.979 5.203 -164.957 1.00 36.09 340 MET A O 1
#

Sequence (340 aa):
MSSSGEEEEAGPDVDSNDPEERIAARRLRIQRRFELQKKAQMGEQMDEKKEAKEELTKSRKQMEDSRLRLMKLKLDGFDLVTAIRVAGDAREAARRVEEDEARRVRKEKLDAEAKSGAERFDDITKKWESALQKEIPQDLHEMLMQQKAACDAMIDEKNKLINDFQMELKQKDDHYVKDLKKQADDIDLLIERMDEQVKQLTKAKREELDEIEKAFVAERRDMLELHSKKWDSAMQQRRDRELEYMKAREKRVEEYEQQLQHLRVQDTEEYNQVKIKLETDVQILQQQLQQMKATYQLNQEKLEYNFQVLRKRDDENMVTKSQQKRKITRFVYYNNDVFM

pLDDT: mean 86.16, std 16.09, range [35.88, 98.25]

Radius of gyration: 80.57 Å; chains: 1; bounding box: 175×30×254 Å